Protein AF-A0A924W6Z1-F1 (afdb_monomer_lite)

Structure (mmCIF, N/CA/C/O backbone):
data_AF-A0A924W6Z1-F1
#
_entry.id   AF-A0A924W6Z1-F1
#
loop_
_atom_site.group_PDB
_atom_site.id
_atom_site.type_symbol
_atom_site.label_atom_id
_atom_site.label_alt_id
_atom_site.label_comp_id
_atom_site.label_asym_id
_atom_site.label_entity_id
_atom_site.label_seq_id
_atom_site.pdbx_PDB_ins_code
_atom_site.Cartn_x
_atom_site.Cartn_y
_atom_site.Cartn_z
_atom_site.occupancy
_atom_site.B_iso_or_equiv
_atom_site.auth_seq_id
_atom_site.auth_comp_id
_atom_site.auth_asym_id
_atom_site.auth_atom_id
_atom_site.pdbx_PDB_model_num
ATOM 1 N N . MET A 1 1 ? -12.303 -12.066 12.750 1.00 74.25 1 MET A N 1
ATOM 2 C CA . MET A 1 1 ? -12.647 -10.927 11.873 1.00 74.25 1 MET A CA 1
ATOM 3 C C . MET A 1 1 ? -12.090 -9.677 12.523 1.00 74.25 1 MET A C 1
ATOM 5 O O . MET A 1 1 ? -12.097 -9.653 13.747 1.00 74.25 1 MET A O 1
ATOM 9 N N . PRO A 1 2 ? -11.568 -8.712 11.754 1.00 89.38 2 PRO A N 1
ATOM 10 C CA . PRO A 1 2 ? -11.061 -7.470 12.324 1.00 89.38 2 PRO A CA 1
ATOM 11 C C . PRO A 1 2 ? -12.198 -6.585 12.849 1.00 89.38 2 PRO A C 1
ATOM 13 O O . PRO A 1 2 ? -13.315 -6.634 12.330 1.00 89.38 2 PRO A O 1
ATOM 16 N N . THR A 1 3 ? -11.885 -5.754 13.839 1.00 95.25 3 THR A N 1
ATOM 17 C CA . THR A 1 3 ? -12.769 -4.715 14.376 1.00 95.25 3 THR A CA 1
ATOM 18 C C . THR A 1 3 ? -12.521 -3.406 13.632 1.00 95.25 3 THR A C 1
ATOM 20 O O . THR A 1 3 ? -11.379 -2.953 13.525 1.00 95.25 3 THR A O 1
ATOM 23 N N . TYR A 1 4 ? -13.584 -2.774 13.133 1.00 96.88 4 TYR A N 1
ATOM 24 C CA . TYR A 1 4 ? -13.497 -1.496 12.423 1.00 96.88 4 TYR A CA 1
ATOM 25 C C . TYR A 1 4 ? -13.851 -0.354 13.362 1.00 96.88 4 TYR A C 1
ATOM 27 O O . TYR A 1 4 ? -14.915 -0.374 13.973 1.00 96.88 4 TYR A O 1
ATOM 35 N N . LEU A 1 5 ? -12.986 0.655 13.449 1.00 96.69 5 LEU A N 1
ATOM 36 C CA . LEU A 1 5 ? -13.216 1.829 14.282 1.00 96.69 5 LEU A CA 1
ATOM 37 C C . LEU A 1 5 ? -13.285 3.102 13.439 1.00 96.69 5 LEU A C 1
ATOM 39 O O . LEU A 1 5 ? -12.378 3.403 12.659 1.00 96.69 5 LEU A O 1
ATOM 43 N N . HIS A 1 6 ? -14.319 3.901 13.681 1.00 96.19 6 HIS A N 1
ATOM 44 C CA . HIS A 1 6 ? -14.404 5.286 13.239 1.00 96.19 6 HIS A CA 1
ATOM 45 C C . HIS A 1 6 ? -14.436 6.199 14.465 1.00 96.19 6 HIS A C 1
ATOM 47 O O . HIS A 1 6 ? -15.324 6.089 15.306 1.00 96.19 6 HIS A O 1
ATOM 53 N N . GLN A 1 7 ? -13.431 7.072 14.605 1.00 90.94 7 GLN A N 1
ATOM 54 C CA . GLN A 1 7 ? -13.302 7.990 15.751 1.00 90.94 7 GLN A CA 1
ATOM 55 C C . GLN A 1 7 ? -13.412 7.288 17.124 1.00 90.94 7 GLN A C 1
ATOM 57 O O . GLN A 1 7 ? -13.986 7.818 18.070 1.00 90.94 7 GLN A O 1
ATOM 62 N N . GLY A 1 8 ? -12.871 6.069 17.229 1.00 90.50 8 GLY A N 1
ATOM 63 C CA . GLY A 1 8 ? -12.902 5.263 18.456 1.00 90.50 8 GLY A CA 1
ATOM 64 C C . GLY A 1 8 ? -14.204 4.491 18.699 1.00 90.50 8 GLY A C 1
ATOM 65 O O . GLY A 1 8 ? -14.277 3.753 19.676 1.00 90.50 8 GLY A O 1
ATOM 66 N N . THR A 1 9 ? -15.200 4.614 17.819 1.00 95.31 9 THR A N 1
ATOM 67 C CA . THR A 1 9 ? -16.457 3.854 17.885 1.00 95.31 9 THR A CA 1
ATOM 68 C C . THR A 1 9 ? -16.410 2.677 16.921 1.00 95.31 9 THR A C 1
ATOM 70 O O . THR A 1 9 ? -15.997 2.839 15.772 1.00 95.31 9 THR A O 1
ATOM 73 N N . GLU A 1 10 ? -16.824 1.499 17.384 1.00 97.12 10 GLU A N 1
ATOM 74 C CA . GLU A 1 10 ? -16.946 0.310 16.541 1.00 97.12 10 GLU A CA 1
ATOM 75 C C . GLU A 1 10 ? -18.090 0.461 15.538 1.00 97.12 10 GLU A C 1
ATOM 77 O O . GLU A 1 10 ? -19.174 0.930 15.884 1.00 97.12 10 GLU A O 1
ATOM 82 N N . ILE A 1 11 ? -17.825 0.080 14.292 1.00 96.19 11 ILE A N 1
ATOM 83 C CA . ILE A 1 11 ? -18.789 0.145 13.195 1.00 96.19 11 ILE A CA 1
ATOM 84 C C . ILE A 1 11 ? -18.826 -1.172 12.421 1.00 96.19 11 ILE A C 1
ATOM 86 O O . ILE A 1 11 ? -17.865 -1.944 12.405 1.00 96.19 11 ILE A O 1
ATOM 90 N N . GLU A 1 12 ? -19.928 -1.395 11.712 1.00 94.25 12 GLU A N 1
ATOM 91 C CA . GLU A 1 12 ? -20.108 -2.589 10.891 1.00 94.25 12 GLU A CA 1
ATOM 92 C C . GLU A 1 12 ? -19.143 -2.612 9.690 1.00 94.25 12 GLU A C 1
ATOM 94 O O . GLU A 1 12 ? -18.920 -1.572 9.054 1.00 94.25 12 GLU A O 1
ATOM 99 N N . PRO A 1 13 ? -18.641 -3.790 9.266 1.00 92.19 13 PRO A N 1
ATOM 100 C CA . PRO A 1 13 ? -17.750 -3.902 8.111 1.00 92.19 13 PRO A CA 1
ATOM 101 C C . PRO A 1 13 ? -18.340 -3.277 6.841 1.00 92.19 13 PRO A C 1
ATOM 103 O O . PRO A 1 13 ? -17.644 -2.592 6.095 1.00 92.19 13 PRO A O 1
ATOM 106 N N . THR A 1 14 ? -19.643 -3.451 6.597 1.00 91.62 14 THR A N 1
ATOM 107 C CA . THR A 1 14 ? -20.328 -2.869 5.430 1.00 91.62 14 THR A CA 1
ATOM 108 C C . THR A 1 14 ? -20.373 -1.344 5.460 1.00 91.62 14 THR A C 1
ATOM 110 O O . THR A 1 14 ? -20.396 -0.705 4.407 1.00 91.62 14 THR A O 1
ATOM 113 N N . GLU A 1 15 ? -20.393 -0.745 6.650 1.00 93.44 15 GLU A N 1
ATOM 114 C CA . GLU A 1 15 ? -20.308 0.703 6.819 1.00 93.44 15 GLU A CA 1
ATOM 115 C C . GLU A 1 15 ? -18.871 1.186 6.638 1.00 93.44 15 GLU A C 1
ATOM 117 O O . GLU A 1 15 ? -18.638 2.141 5.892 1.00 93.44 15 GLU A O 1
ATOM 122 N N . ALA A 1 16 ? -17.907 0.455 7.205 1.00 91.44 16 ALA A N 1
ATOM 123 C CA . ALA A 1 16 ? -16.485 0.707 7.027 1.00 91.44 16 ALA A CA 1
ATOM 124 C C . ALA A 1 16 ? -16.095 0.776 5.543 1.00 91.44 16 ALA A C 1
ATOM 126 O O . ALA A 1 16 ? -15.220 1.559 5.183 1.00 91.44 16 ALA A O 1
ATOM 127 N N . MET A 1 17 ? -16.778 0.044 4.649 1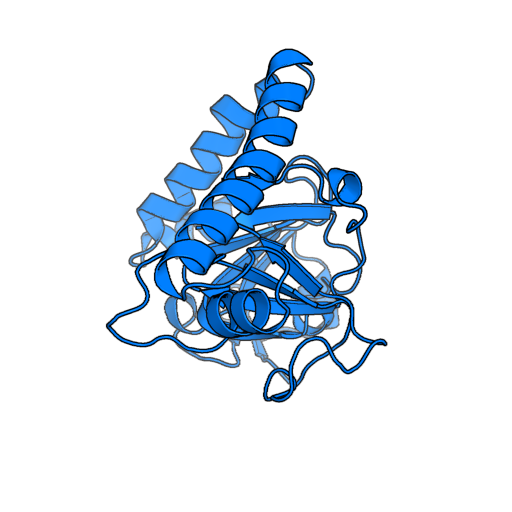.00 88.44 17 MET A N 1
ATOM 128 C CA . MET A 1 17 ? -16.526 0.083 3.200 1.00 88.44 17 MET A CA 1
ATOM 129 C C . MET A 1 17 ? -16.873 1.406 2.496 1.00 88.44 17 MET A C 1
ATOM 131 O O . MET A 1 17 ? -16.438 1.614 1.365 1.00 88.44 17 MET A O 1
ATOM 135 N N . LYS A 1 18 ? -17.598 2.324 3.144 1.00 90.94 18 LYS A N 1
ATOM 136 C CA . LYS A 1 18 ? -17.980 3.627 2.564 1.00 90.94 18 LYS A CA 1
ATOM 137 C C . LYS A 1 18 ? -16.907 4.710 2.725 1.00 90.94 18 LYS A C 1
ATOM 139 O O . LYS A 1 18 ? -16.977 5.748 2.072 1.00 90.94 18 LYS A O 1
ATOM 144 N N . PHE A 1 19 ? -15.928 4.489 3.598 1.00 95.31 19 PHE A N 1
ATOM 145 C CA . PHE A 1 19 ? -14.897 5.470 3.935 1.00 95.31 19 PHE A CA 1
ATOM 146 C C . PHE A 1 19 ? -13.791 5.524 2.883 1.00 95.31 19 PHE A C 1
ATOM 148 O O . PHE A 1 19 ? -13.351 4.484 2.398 1.00 95.31 19 PHE A O 1
ATOM 155 N N . GLN A 1 20 ? -13.289 6.716 2.555 1.00 95.19 20 GLN A N 1
ATOM 156 C CA . GLN A 1 20 ? -12.238 6.870 1.545 1.00 95.19 20 GLN A CA 1
ATOM 157 C C . GLN A 1 20 ? -10.895 6.291 2.000 1.00 95.19 20 GLN A C 1
ATOM 159 O O . GLN A 1 20 ? -10.112 5.834 1.168 1.00 95.19 20 GLN A O 1
ATOM 164 N N . VAL A 1 21 ? -10.613 6.319 3.300 1.00 97.31 21 VAL A N 1
ATOM 165 C CA . VAL A 1 21 ? -9.323 5.911 3.850 1.00 97.31 21 VAL A CA 1
ATOM 166 C C . VAL A 1 21 ? -9.531 4.797 4.856 1.00 97.31 21 VAL A C 1
ATOM 168 O O . VAL A 1 21 ? -10.369 4.900 5.750 1.00 97.31 21 VAL A O 1
ATOM 171 N N . ILE A 1 22 ? -8.745 3.741 4.704 1.00 97.00 22 ILE A N 1
ATOM 172 C CA . ILE A 1 22 ? -8.647 2.639 5.647 1.00 97.00 22 ILE A CA 1
ATOM 173 C C . ILE A 1 22 ? -7.197 2.514 6.083 1.00 97.00 22 ILE A C 1
ATOM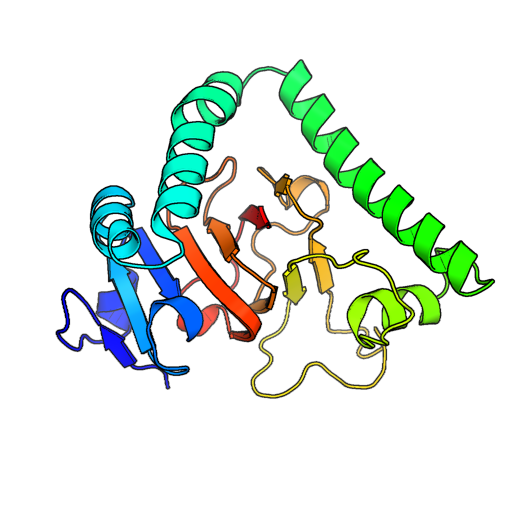 175 O O . ILE A 1 22 ? -6.284 2.676 5.276 1.00 97.00 22 ILE A O 1
ATOM 179 N N . VAL A 1 23 ?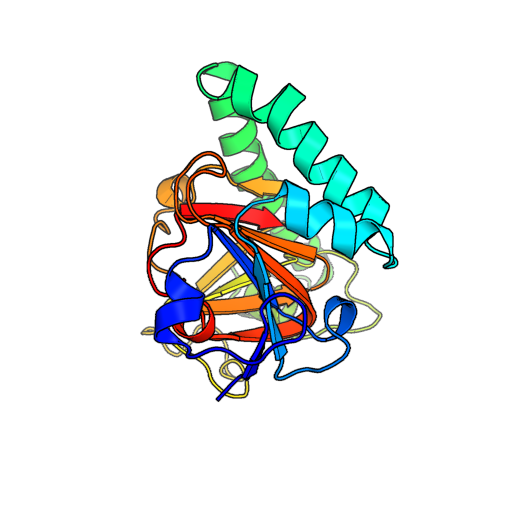 -6.987 2.221 7.356 1.00 96.75 23 VAL A N 1
ATOM 180 C CA . VAL A 1 23 ? -5.670 2.120 7.965 1.00 96.75 23 VAL A CA 1
ATOM 181 C C . VAL A 1 23 ? -5.600 0.826 8.756 1.00 96.75 23 VAL A C 1
ATOM 183 O O . VAL A 1 23 ? -6.443 0.582 9.619 1.00 96.75 23 VAL A O 1
ATOM 186 N N . ALA A 1 24 ? -4.599 0.005 8.465 1.00 95.25 24 ALA A N 1
ATOM 187 C CA . ALA A 1 24 ? -4.386 -1.275 9.121 1.00 95.25 24 ALA A CA 1
ATOM 188 C C . ALA A 1 24 ? -2.933 -1.434 9.569 1.00 95.25 24 ALA A C 1
ATOM 190 O O . ALA A 1 24 ? -2.007 -0.889 8.961 1.00 95.25 24 ALA A O 1
ATOM 191 N N . GLY A 1 25 ? -2.752 -2.239 10.615 1.00 90.81 25 GLY A N 1
ATOM 192 C CA . GLY A 1 25 ? -1.448 -2.636 11.123 1.00 90.81 25 GLY A CA 1
ATOM 193 C C . GLY A 1 25 ? -1.152 -2.098 12.522 1.00 90.81 25 GLY A C 1
ATOM 194 O O . GLY A 1 25 ? -1.486 -0.961 12.874 1.00 90.81 25 GLY A O 1
ATOM 195 N N . SER A 1 26 ? -0.561 -2.956 13.350 1.00 87.56 26 SER A N 1
ATOM 196 C CA . SER A 1 26 ? -0.413 -2.738 14.792 1.00 87.56 26 SER A CA 1
ATOM 197 C C . SER A 1 26 ? 0.477 -1.547 15.138 1.00 87.56 26 SER A C 1
ATOM 199 O O . SER A 1 26 ? 0.283 -0.931 16.182 1.00 87.56 26 SER A O 1
ATOM 201 N N . GLU A 1 27 ? 1.404 -1.162 14.258 1.00 87.38 27 GLU A N 1
ATOM 202 C CA . GLU A 1 27 ? 2.327 -0.057 14.532 1.00 87.38 27 GLU A CA 1
ATOM 203 C C . GLU A 1 27 ? 1.646 1.318 14.589 1.00 87.38 27 GLU A C 1
ATOM 205 O O . GLU A 1 27 ? 2.182 2.226 15.225 1.00 87.38 27 GLU A O 1
ATOM 210 N N . ILE A 1 28 ? 0.482 1.481 13.950 1.00 90.69 28 ILE A N 1
ATOM 211 C CA . ILE A 1 28 ? -0.294 2.730 14.005 1.00 90.69 28 ILE A CA 1
ATOM 212 C C . ILE A 1 28 ? -1.580 2.596 14.824 1.00 90.69 28 ILE A C 1
ATOM 214 O O . ILE A 1 28 ? -2.025 3.559 15.438 1.00 90.69 28 ILE A O 1
ATOM 218 N N . THR A 1 29 ? -2.180 1.408 14.846 1.00 90.62 29 THR A N 1
ATOM 219 C CA . THR A 1 29 ? -3.456 1.161 15.537 1.00 90.62 29 THR A CA 1
ATOM 220 C C . THR A 1 29 ? -3.272 0.690 16.982 1.00 90.62 29 THR A C 1
ATOM 222 O O . THR A 1 29 ? -4.217 0.721 17.766 1.00 90.62 29 THR A O 1
ATOM 225 N N . GLY A 1 30 ? -2.069 0.230 17.343 1.00 87.31 30 GLY A N 1
ATOM 226 C CA . GLY A 1 30 ? -1.757 -0.376 18.637 1.00 87.31 30 GLY A CA 1
ATOM 227 C C . GLY A 1 30 ? -2.278 -1.808 18.820 1.00 87.31 30 GLY A C 1
ATOM 228 O O . GLY A 1 30 ? -2.000 -2.406 19.857 1.00 87.31 30 GLY A O 1
ATOM 229 N N . LYS A 1 31 ? -3.025 -2.369 17.854 1.00 88.19 31 LYS A N 1
ATOM 230 C CA . LYS A 1 31 ? -3.625 -3.715 17.920 1.00 88.19 31 LYS A CA 1
ATOM 231 C C . LYS A 1 31 ? -3.637 -4.383 16.543 1.00 88.19 31 LYS A C 1
ATOM 233 O O . LYS A 1 31 ? -3.921 -3.735 15.547 1.00 88.19 31 LYS A O 1
ATOM 238 N N . GLU A 1 32 ? -3.334 -5.677 16.465 1.00 82.75 32 GLU A N 1
ATOM 239 C CA . GLU A 1 32 ? -3.228 -6.390 15.177 1.00 82.75 32 GLU A CA 1
ATOM 240 C C . GLU A 1 32 ? -4.567 -6.547 14.440 1.00 82.75 32 GLU A C 1
ATOM 242 O O . GLU A 1 32 ? -4.598 -6.576 13.212 1.00 82.75 32 GLU A O 1
ATOM 247 N N . ASP A 1 33 ? -5.671 -6.624 15.177 1.00 89.31 33 ASP A N 1
ATOM 248 C CA . ASP A 1 33 ? -7.017 -6.901 14.678 1.00 89.31 33 ASP A CA 1
ATOM 249 C C . ASP A 1 33 ? -7.877 -5.646 14.474 1.00 89.31 33 ASP A C 1
ATOM 251 O O . ASP A 1 33 ? -9.045 -5.755 14.101 1.00 89.31 33 ASP A O 1
ATOM 255 N N . VAL A 1 34 ? -7.312 -4.452 14.677 1.00 94.44 34 VAL A N 1
ATOM 256 C CA . VAL A 1 34 ? -8.027 -3.182 14.516 1.00 94.44 34 VAL A CA 1
ATOM 257 C C . VAL A 1 34 ? -7.748 -2.559 13.154 1.00 94.44 34 VAL A C 1
ATOM 259 O O . VAL A 1 34 ? -6.605 -2.406 12.723 1.00 94.44 34 VAL A O 1
ATOM 262 N N . ILE A 1 35 ? -8.825 -2.123 12.507 1.00 95.62 35 ILE A N 1
ATOM 263 C CA . ILE A 1 35 ? -8.803 -1.322 11.289 1.00 95.62 35 ILE A CA 1
ATOM 264 C C . ILE A 1 35 ? -9.437 0.033 11.597 1.00 95.62 35 ILE A C 1
ATOM 266 O O . ILE A 1 35 ? -10.583 0.106 12.035 1.00 95.62 35 ILE A O 1
ATOM 270 N N . LEU A 1 36 ? -8.716 1.120 11.335 1.00 97.00 36 LEU A N 1
ATOM 271 C CA . LEU A 1 36 ? -9.256 2.474 11.464 1.00 97.00 36 LEU A CA 1
ATOM 272 C C . LEU A 1 36 ? -9.778 2.957 10.112 1.00 97.00 36 LEU A C 1
ATOM 274 O O . LEU A 1 36 ? -9.162 2.690 9.077 1.00 97.00 36 LEU A O 1
ATOM 278 N N . VAL A 1 37 ? -10.881 3.704 10.110 1.00 97.56 37 VAL A N 1
ATOM 279 C CA . VAL A 1 37 ? -11.443 4.291 8.886 1.00 97.56 37 VAL A CA 1
ATOM 280 C C . VAL A 1 37 ? -11.693 5.794 9.005 1.00 97.56 37 VAL A C 1
ATOM 282 O O . VAL A 1 37 ? -12.107 6.299 10.053 1.00 97.56 37 VAL A O 1
ATOM 285 N N . PHE A 1 38 ? -11.459 6.512 7.904 1.00 97.50 38 PHE A N 1
ATOM 286 C CA . PHE A 1 38 ? -11.561 7.973 7.827 1.00 97.50 38 PHE A CA 1
ATOM 287 C C . PHE A 1 38 ? -12.229 8.413 6.522 1.00 97.50 38 PHE A C 1
ATOM 289 O O . PHE A 1 38 ? -12.069 7.775 5.474 1.00 97.50 38 PHE A O 1
ATOM 296 N N . HIS A 1 39 ? -12.986 9.512 6.562 1.00 96.38 39 HIS A N 1
ATOM 297 C CA . HIS A 1 39 ? -13.668 10.018 5.370 1.00 96.38 39 HIS A CA 1
ATOM 298 C C . HIS A 1 39 ? -12.687 10.614 4.370 1.00 96.38 39 HIS A C 1
ATOM 300 O O . HIS A 1 39 ? -12.959 10.586 3.175 1.00 96.38 39 HIS A O 1
ATOM 306 N N . THR A 1 40 ? -11.559 11.142 4.847 1.00 95.62 40 THR A N 1
ATOM 307 C CA . THR A 1 40 ? -10.561 11.817 4.018 1.00 95.62 40 THR A CA 1
ATOM 308 C C . THR A 1 40 ? -9.141 11.522 4.501 1.00 95.62 40 THR A C 1
ATOM 310 O O . THR A 1 40 ? -8.907 11.172 5.660 1.00 95.62 40 THR A O 1
ATOM 313 N N . ASN A 1 41 ? -8.160 11.724 3.616 1.00 94.25 41 ASN A N 1
ATOM 314 C CA . ASN A 1 41 ? -6.742 11.667 3.991 1.00 94.25 41 ASN A CA 1
ATOM 315 C C . ASN A 1 41 ? -6.351 12.780 4.983 1.00 94.25 41 ASN A C 1
ATOM 317 O O . ASN A 1 41 ? -5.386 12.623 5.722 1.00 94.25 41 ASN A O 1
ATOM 321 N N . GLU A 1 42 ? -7.098 13.885 5.034 1.00 94.62 42 GLU A N 1
ATOM 322 C CA . GLU A 1 42 ? -6.855 14.986 5.973 1.00 94.62 42 GLU A CA 1
ATOM 323 C C . GLU A 1 42 ? -7.220 14.598 7.407 1.00 94.62 42 GLU A C 1
ATOM 325 O O . GLU A 1 42 ? -6.462 14.875 8.336 1.00 94.62 42 GLU A O 1
ATOM 330 N N . GLU A 1 43 ? -8.356 13.920 7.595 1.00 95.94 43 GLU A N 1
ATOM 331 C CA . GLU A 1 43 ? -8.747 13.358 8.892 1.00 95.94 43 GLU A CA 1
ATOM 332 C C . GLU A 1 43 ? -7.714 12.352 9.395 1.00 95.94 43 GLU A C 1
ATOM 334 O O . GLU A 1 43 ? -7.252 12.455 10.533 1.00 95.94 43 GLU A O 1
ATOM 339 N N . PHE A 1 44 ? -7.303 11.426 8.525 1.00 96.69 44 PHE A N 1
ATOM 340 C CA . PHE A 1 44 ? -6.259 10.464 8.855 1.00 96.69 44 PHE A CA 1
ATOM 341 C C . PHE A 1 44 ? -4.940 11.161 9.221 1.00 96.69 44 PHE A C 1
ATOM 343 O O . PHE A 1 44 ? -4.357 10.857 10.259 1.00 96.69 44 PHE A O 1
ATOM 350 N N . SER A 1 45 ? -4.492 12.139 8.426 1.00 96.19 45 SER A N 1
ATOM 351 C CA . SER A 1 45 ? -3.240 12.864 8.678 1.00 96.19 45 SER A CA 1
ATOM 352 C C . SER A 1 45 ? -3.233 13.585 10.029 1.00 96.19 45 SER A C 1
ATOM 354 O O . SER A 1 45 ? -2.188 13.629 10.675 1.00 96.19 45 SER A O 1
ATOM 356 N N . LYS A 1 46 ? -4.373 14.129 10.482 1.00 95.81 46 LYS A N 1
ATOM 357 C CA . LYS A 1 46 ? -4.491 14.760 11.811 1.00 95.81 46 LYS A CA 1
ATOM 358 C C . LYS A 1 46 ? -4.299 13.755 12.946 1.00 95.81 46 LYS A C 1
ATOM 360 O O . LYS A 1 46 ? -3.659 14.086 13.937 1.00 95.81 46 LYS A O 1
ATOM 365 N N . MET A 1 47 ? -4.836 12.544 12.799 1.00 95.00 47 MET A N 1
ATOM 366 C CA . MET A 1 47 ? -4.625 11.460 13.762 1.00 95.00 47 MET A CA 1
ATOM 367 C C . MET A 1 47 ? -3.166 10.988 13.724 1.00 95.00 47 MET A C 1
ATOM 369 O O . MET A 1 47 ? -2.502 10.941 14.758 1.00 95.00 47 MET A O 1
ATOM 373 N N . ALA A 1 48 ? -2.633 10.731 12.526 1.00 94.94 48 ALA A N 1
ATOM 374 C CA . ALA A 1 48 ? -1.268 10.250 12.335 1.00 94.94 48 ALA A CA 1
ATOM 375 C C . ALA A 1 48 ? -0.207 11.208 12.901 1.00 94.94 48 ALA A C 1
ATOM 377 O O . ALA A 1 48 ? 0.835 10.737 13.351 1.00 94.94 48 ALA A O 1
ATOM 378 N N . ALA A 1 49 ? -0.477 12.519 12.947 1.00 94.25 49 ALA A N 1
ATOM 379 C CA . ALA A 1 49 ? 0.395 13.525 13.562 1.00 94.25 49 ALA A CA 1
ATOM 380 C C . ALA A 1 49 ? 0.695 13.269 15.053 1.00 94.25 49 ALA A C 1
ATOM 382 O O . ALA A 1 49 ? 1.685 13.772 15.574 1.00 94.25 49 ALA A O 1
ATOM 383 N N . GLN A 1 50 ? -0.135 12.479 15.740 1.00 92.75 50 GLN A N 1
ATOM 384 C CA . GLN A 1 50 ? 0.074 12.074 17.135 1.00 92.75 50 GLN A CA 1
ATOM 385 C C . GLN A 1 50 ? 0.895 10.779 17.264 1.00 92.75 50 GLN A C 1
ATOM 387 O O . GLN A 1 50 ? 1.103 10.275 18.365 1.00 92.75 50 GLN A O 1
ATOM 392 N N . THR A 1 51 ? 1.352 10.221 16.143 1.00 91.19 51 THR A N 1
ATOM 393 C CA . THR A 1 51 ? 2.108 8.967 16.067 1.00 91.19 51 THR A CA 1
ATOM 394 C C . THR A 1 51 ? 3.505 9.220 15.504 1.00 91.19 51 THR A C 1
ATOM 396 O O . THR A 1 51 ? 3.772 10.263 14.907 1.00 91.19 51 THR A O 1
ATOM 399 N N . ARG A 1 52 ? 4.394 8.224 15.597 1.00 90.75 52 ARG A N 1
ATOM 400 C CA . ARG A 1 52 ? 5.734 8.295 14.984 1.00 90.75 52 ARG A CA 1
ATOM 401 C C . ARG A 1 52 ? 5.727 8.417 13.451 1.00 90.75 52 ARG A C 1
ATOM 403 O O . ARG A 1 52 ? 6.766 8.710 12.875 1.00 90.75 52 ARG A O 1
ATOM 410 N N . TYR A 1 53 ? 4.587 8.180 12.795 1.00 90.62 53 TYR A N 1
ATOM 411 C CA . TYR A 1 53 ? 4.445 8.251 11.336 1.00 90.62 53 TYR A CA 1
ATOM 412 C C . TYR A 1 53 ? 3.937 9.604 10.831 1.00 90.62 53 TYR A C 1
ATOM 414 O O . TYR A 1 53 ? 3.808 9.769 9.620 1.00 90.62 53 TYR A O 1
ATOM 422 N N . GLY A 1 54 ? 3.638 10.560 11.720 1.00 91.81 54 GLY A N 1
ATOM 423 C CA . GLY A 1 54 ? 3.017 11.838 11.360 1.00 91.81 54 GLY A CA 1
ATOM 424 C C . GLY A 1 54 ? 3.721 12.562 10.213 1.00 91.81 54 GLY A C 1
ATOM 425 O O . GLY A 1 54 ? 3.099 12.833 9.183 1.00 91.81 54 GLY A O 1
ATOM 426 N N . ASP A 1 55 ? 5.031 12.777 10.350 1.00 91.50 55 ASP A N 1
ATOM 427 C CA . ASP A 1 55 ? 5.850 13.460 9.341 1.00 91.50 55 ASP A CA 1
ATOM 428 C C . ASP A 1 55 ? 5.882 12.698 8.010 1.00 91.50 55 ASP A C 1
ATOM 430 O O . ASP A 1 55 ? 5.788 13.293 6.934 1.00 91.50 55 ASP A O 1
ATOM 434 N N . GLN A 1 56 ? 5.972 11.365 8.065 1.00 90.00 56 GLN A N 1
ATOM 435 C CA . GLN A 1 56 ? 6.035 10.524 6.871 1.00 90.00 56 GLN A CA 1
ATOM 436 C C . GLN A 1 56 ? 4.698 10.518 6.116 1.00 90.00 56 GLN A C 1
ATOM 438 O O . GLN A 1 56 ? 4.682 10.648 4.888 1.00 90.00 56 GLN A O 1
ATOM 443 N N . VAL A 1 57 ? 3.572 10.420 6.831 1.00 94.06 57 VAL A N 1
ATOM 444 C CA 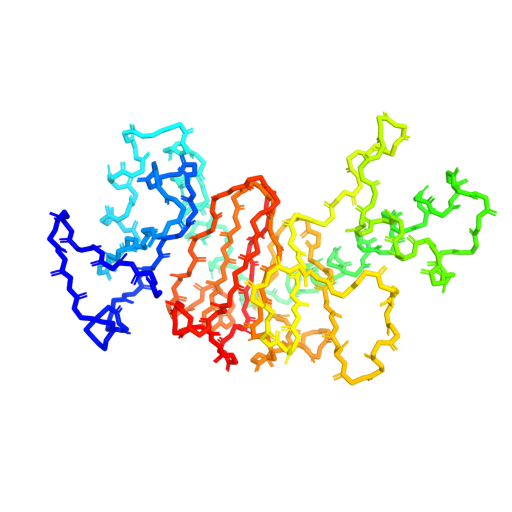. VAL A 1 57 ? 2.220 10.499 6.257 1.00 94.06 57 VAL A CA 1
ATOM 445 C C . VAL A 1 57 ? 2.003 11.864 5.608 1.00 94.06 57 VAL A C 1
ATOM 447 O O . VAL A 1 57 ? 1.625 11.936 4.435 1.00 94.06 57 VAL A O 1
ATOM 450 N N . GLN A 1 58 ? 2.303 12.948 6.330 1.00 94.00 58 GLN A N 1
ATOM 451 C CA . GLN A 1 58 ? 2.152 14.309 5.819 1.00 94.00 58 GLN A CA 1
ATOM 452 C C . GLN A 1 58 ? 3.038 14.552 4.591 1.00 94.00 58 GLN A C 1
ATOM 454 O O . GLN A 1 58 ? 2.551 15.044 3.570 1.00 94.00 58 GLN A O 1
ATOM 459 N N . GLY A 1 59 ? 4.316 14.169 4.658 1.00 91.62 59 GLY A N 1
ATOM 460 C CA . GLY A 1 59 ? 5.262 14.310 3.553 1.00 91.62 59 GLY A CA 1
ATOM 461 C C . GLY A 1 59 ? 4.831 13.529 2.311 1.00 91.62 59 GLY A C 1
ATOM 462 O O . GLY A 1 59 ? 4.914 14.044 1.196 1.00 91.62 59 GLY A O 1
ATOM 463 N N . THR A 1 60 ? 4.286 12.323 2.493 1.00 92.12 60 THR A N 1
ATOM 464 C CA . THR A 1 60 ? 3.757 11.500 1.394 1.00 92.12 60 THR A CA 1
ATOM 465 C C . THR A 1 60 ? 2.560 12.168 0.720 1.00 92.12 60 THR A C 1
ATOM 467 O O . THR A 1 60 ? 2.542 12.326 -0.503 1.00 92.12 60 THR A O 1
ATOM 470 N N . LEU A 1 61 ? 1.581 12.626 1.507 1.00 93.75 61 LEU A N 1
ATOM 471 C CA . LEU A 1 61 ? 0.406 13.335 0.992 1.00 93.75 61 LEU A CA 1
ATOM 472 C C . LEU A 1 61 ? 0.793 14.628 0.262 1.00 93.75 61 LEU A C 1
ATOM 474 O O . LEU A 1 61 ? 0.278 14.906 -0.826 1.00 93.75 61 LEU A O 1
ATOM 478 N N . GLN A 1 62 ? 1.734 15.391 0.822 1.00 91.75 62 GLN A N 1
ATOM 479 C CA . GLN A 1 62 ? 2.250 16.609 0.207 1.00 91.75 62 GLN A CA 1
ATOM 480 C C . GLN A 1 62 ? 2.936 16.312 -1.131 1.00 91.75 62 GLN A C 1
ATOM 482 O O . GLN A 1 62 ? 2.620 16.945 -2.141 1.00 91.75 62 GLN A O 1
ATOM 487 N N . LEU A 1 63 ? 3.826 15.316 -1.166 1.00 88.31 63 LEU A N 1
ATOM 488 C CA . LEU A 1 63 ? 4.557 14.916 -2.366 1.00 88.31 63 LEU A CA 1
ATOM 489 C C . LEU A 1 63 ? 3.607 14.501 -3.497 1.00 88.31 63 LEU A C 1
ATOM 491 O O . LEU A 1 63 ? 3.775 14.925 -4.644 1.00 88.31 63 LEU A O 1
ATOM 495 N N . ILE A 1 64 ? 2.572 13.721 -3.179 1.00 88.69 64 ILE A N 1
ATOM 496 C CA . ILE A 1 64 ? 1.564 13.296 -4.157 1.00 88.69 64 ILE A CA 1
ATOM 497 C C . ILE A 1 64 ? 0.826 14.505 -4.722 1.00 88.69 64 ILE A C 1
ATOM 499 O O . ILE A 1 64 ? 0.725 14.649 -5.943 1.00 88.69 64 ILE A O 1
ATOM 503 N N . ARG A 1 65 ? 0.346 15.394 -3.848 1.00 89.88 65 ARG A N 1
ATOM 504 C CA . ARG A 1 65 ? -0.419 16.583 -4.236 1.00 89.88 65 ARG A CA 1
ATOM 505 C C . ARG A 1 65 ? 0.399 17.560 -5.078 1.00 89.88 65 ARG A C 1
ATOM 507 O O . ARG A 1 65 ? -0.123 18.107 -6.044 1.00 89.88 65 ARG A O 1
ATOM 514 N N . GLU A 1 66 ? 1.656 17.789 -4.714 1.00 88.81 66 GLU A N 1
ATOM 515 C CA . GLU A 1 66 ? 2.459 18.892 -5.254 1.00 88.81 66 GLU A CA 1
ATOM 516 C C . GLU A 1 66 ? 3.393 18.478 -6.390 1.00 88.81 66 GLU A C 1
ATOM 518 O O . GLU A 1 66 ? 3.743 19.314 -7.223 1.00 88.81 66 GLU A O 1
ATOM 523 N N . LYS A 1 67 ? 3.806 17.207 -6.447 1.00 82.31 67 LYS A N 1
ATOM 524 C CA . LYS A 1 67 ? 4.766 16.722 -7.450 1.00 82.31 67 LYS A CA 1
ATOM 525 C C . LYS A 1 67 ? 4.180 15.655 -8.356 1.00 82.31 67 LYS A C 1
ATOM 527 O O . LYS A 1 67 ? 4.363 15.729 -9.566 1.00 82.31 67 LYS A O 1
ATOM 532 N N . VAL A 1 68 ? 3.462 14.677 -7.805 1.00 82.44 68 VAL A N 1
ATOM 533 C CA . VAL A 1 68 ? 3.044 13.516 -8.604 1.00 82.44 68 VAL A CA 1
ATOM 534 C C . VAL A 1 68 ? 1.780 13.797 -9.416 1.00 82.44 68 VAL A C 1
ATOM 536 O O . VAL A 1 68 ? 1.779 13.658 -10.640 1.00 82.44 68 VAL A O 1
ATOM 539 N N . LEU A 1 69 ? 0.699 14.234 -8.766 1.00 85.12 69 LEU A N 1
ATOM 540 C CA . LEU A 1 69 ? -0.581 14.486 -9.433 1.00 85.12 69 LEU A CA 1
ATOM 541 C C . LEU A 1 69 ? -0.526 15.596 -10.495 1.00 85.12 69 LEU A C 1
ATOM 543 O O . LEU A 1 69 ? -1.131 15.397 -11.553 1.00 85.12 69 LEU A O 1
ATOM 547 N N . PRO A 1 70 ? 0.186 16.725 -10.298 1.00 84.25 70 PRO A N 1
ATOM 548 C CA . PRO A 1 70 ? 0.290 17.764 -11.325 1.00 84.25 70 PRO A CA 1
ATOM 549 C C . PRO A 1 70 ? 0.987 17.272 -12.597 1.00 84.25 70 PRO A C 1
ATOM 551 O O . PRO A 1 70 ? 0.686 17.725 -13.701 1.00 84.25 70 PRO A O 1
ATOM 554 N N . GLU A 1 71 ? 1.894 16.307 -12.459 1.00 78.31 71 GLU A N 1
ATOM 555 C CA . GLU A 1 71 ? 2.708 15.799 -13.556 1.00 78.31 71 GLU A CA 1
ATOM 556 C C . GLU A 1 71 ? 2.168 14.505 -14.182 1.00 78.31 71 GLU A C 1
ATOM 558 O O . GLU A 1 71 ? 2.722 14.028 -15.171 1.00 78.31 71 GLU A O 1
ATOM 563 N N . ARG A 1 72 ? 1.037 13.973 -13.699 1.00 77.94 72 ARG A N 1
ATOM 564 C CA . ARG A 1 72 ? 0.461 12.679 -14.124 1.00 77.94 72 ARG A CA 1
ATOM 565 C C . ARG A 1 72 ? 0.154 12.531 -15.619 1.00 77.94 72 ARG A C 1
ATOM 567 O O . ARG A 1 72 ? -0.066 11.427 -16.098 1.00 77.94 72 ARG A O 1
ATOM 574 N N . LYS A 1 73 ? 0.085 13.642 -16.361 1.00 78.88 73 LYS A N 1
ATOM 575 C CA . LYS A 1 73 ? -0.144 13.663 -17.820 1.00 78.88 73 LYS A CA 1
ATOM 576 C C . LYS A 1 73 ? 1.137 13.892 -18.631 1.00 78.88 73 LYS A C 1
ATOM 578 O O . LYS A 1 73 ? 1.089 13.886 -19.858 1.00 78.88 73 LYS A O 1
ATOM 583 N N . ARG A 1 74 ? 2.282 14.124 -17.980 1.00 78.12 74 ARG A N 1
ATOM 584 C CA . ARG A 1 74 ? 3.559 14.385 -18.655 1.00 78.12 74 ARG A CA 1
ATOM 585 C C . ARG A 1 74 ? 4.183 13.069 -19.104 1.00 78.12 74 ARG A C 1
ATOM 587 O O . ARG A 1 74 ? 4.674 12.302 -18.280 1.00 78.12 74 ARG A O 1
ATOM 594 N N . ALA A 1 75 ? 4.238 12.843 -20.416 1.00 73.38 75 ALA A N 1
ATOM 595 C CA . ALA A 1 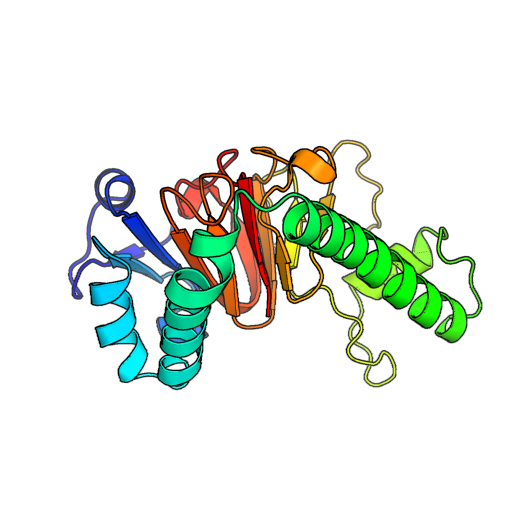75 ? 4.800 11.625 -21.007 1.00 73.38 75 ALA A CA 1
ATOM 596 C C . ALA A 1 75 ? 6.215 11.289 -20.493 1.00 73.38 75 ALA A C 1
ATOM 598 O O . ALA A 1 75 ? 6.507 10.129 -20.217 1.00 73.38 75 ALA A O 1
ATOM 599 N N . ALA A 1 76 ? 7.067 12.300 -20.286 1.00 70.06 76 ALA A N 1
ATOM 600 C CA . ALA A 1 76 ? 8.419 12.115 -19.759 1.00 70.06 76 ALA A CA 1
ATOM 601 C C . ALA A 1 76 ? 8.439 11.544 -18.328 1.00 70.06 76 ALA A C 1
ATOM 603 O O . ALA A 1 76 ? 9.255 10.671 -18.034 1.00 70.06 76 ALA A O 1
ATOM 604 N N . LEU A 1 77 ? 7.531 11.986 -17.447 1.00 67.00 77 LEU A N 1
ATOM 605 C CA . LEU A 1 77 ? 7.421 11.440 -16.092 1.00 67.00 77 LEU A CA 1
ATOM 606 C C . LEU A 1 77 ? 6.869 10.014 -16.129 1.00 67.00 77 LEU A C 1
ATOM 608 O O . LEU A 1 77 ? 7.419 9.141 -15.470 1.00 67.00 77 LEU A O 1
ATOM 612 N N . ILE A 1 78 ? 5.840 9.766 -16.943 1.00 69.69 78 ILE A N 1
ATOM 613 C CA . ILE A 1 78 ? 5.248 8.432 -17.131 1.00 69.69 78 ILE A CA 1
ATOM 614 C C . ILE A 1 78 ? 6.321 7.433 -17.573 1.00 69.69 78 ILE A C 1
ATOM 616 O O . ILE A 1 78 ? 6.505 6.397 -16.941 1.00 69.69 78 ILE A O 1
ATOM 620 N N . GLN A 1 79 ? 7.084 7.771 -18.617 1.00 69.56 79 GLN A N 1
ATOM 621 C CA . GLN A 1 79 ? 8.168 6.924 -19.114 1.00 69.56 79 GLN A CA 1
ATOM 622 C C . GLN A 1 79 ? 9.289 6.751 -18.089 1.00 69.56 79 GLN A C 1
ATOM 624 O O . GLN A 1 79 ? 9.841 5.658 -17.977 1.00 69.56 79 GLN A O 1
ATOM 629 N N . ARG A 1 80 ? 9.633 7.802 -17.335 1.00 67.75 80 ARG A N 1
ATOM 630 C CA . ARG A 1 80 ? 10.644 7.724 -16.275 1.00 67.75 80 ARG A CA 1
ATOM 631 C C . ARG A 1 80 ? 10.193 6.807 -15.140 1.00 67.75 80 ARG A C 1
ATOM 633 O O . ARG A 1 80 ? 10.974 5.961 -14.733 1.00 67.75 80 ARG A O 1
ATOM 640 N N . MET A 1 81 ? 8.961 6.942 -14.657 1.00 66.56 81 MET A N 1
ATOM 641 C CA . MET A 1 81 ? 8.417 6.105 -13.584 1.00 66.56 81 MET A CA 1
ATOM 642 C C . MET A 1 81 ? 8.269 4.651 -14.026 1.00 66.56 81 MET A C 1
ATOM 644 O O . MET A 1 81 ? 8.666 3.758 -13.289 1.00 66.56 81 MET A O 1
ATOM 648 N N . HIS A 1 82 ? 7.792 4.414 -15.249 1.00 68.56 82 HIS A N 1
ATOM 649 C CA . HIS A 1 82 ? 7.724 3.073 -15.827 1.00 68.56 82 HIS A CA 1
ATOM 650 C C . HIS A 1 82 ? 9.112 2.428 -15.936 1.00 68.56 82 HIS A C 1
ATOM 652 O O . HIS A 1 82 ? 9.310 1.281 -15.545 1.00 68.56 82 HIS A O 1
ATOM 658 N N . ARG A 1 83 ? 10.104 3.185 -16.416 1.00 69.62 83 ARG A N 1
ATOM 659 C CA . ARG A 1 83 ? 11.484 2.707 -16.521 1.00 69.62 83 ARG A CA 1
ATOM 660 C C . ARG A 1 83 ? 12.095 2.429 -15.150 1.00 69.62 83 ARG A C 1
ATOM 662 O O . ARG A 1 83 ? 12.684 1.373 -14.984 1.00 69.62 83 ARG A O 1
ATOM 669 N N . LEU A 1 84 ? 11.944 3.341 -14.188 1.00 63.00 84 LEU A N 1
ATOM 670 C CA . LEU A 1 84 ? 12.469 3.171 -12.830 1.00 63.00 84 LEU A CA 1
ATOM 671 C C . LEU A 1 84 ? 11.840 1.963 -12.132 1.00 63.00 84 LEU A C 1
ATOM 673 O O . LEU A 1 84 ? 12.566 1.196 -11.515 1.00 63.00 84 LEU A O 1
ATOM 677 N N . ALA A 1 85 ? 10.531 1.753 -12.295 1.00 62.50 85 ALA A N 1
ATOM 678 C CA . ALA A 1 85 ? 9.822 0.588 -11.772 1.00 62.50 85 ALA A CA 1
ATOM 679 C C . ALA A 1 85 ? 10.415 -0.738 -12.285 1.00 62.50 85 ALA A C 1
ATOM 681 O O . ALA A 1 85 ? 10.630 -1.669 -11.512 1.00 62.50 85 ALA A O 1
ATOM 682 N N . LEU A 1 86 ? 10.737 -0.816 -13.579 1.00 65.06 86 LEU A N 1
ATOM 683 C CA . LEU A 1 86 ? 11.346 -2.009 -14.174 1.00 65.06 86 LEU A CA 1
ATOM 684 C C . LEU A 1 86 ? 12.841 -2.142 -13.829 1.00 65.06 86 LEU A C 1
ATOM 686 O O . LEU A 1 86 ? 13.298 -3.236 -13.509 1.00 65.06 86 LEU A O 1
ATOM 690 N N . GLN A 1 87 ? 13.591 -1.036 -13.849 1.00 64.00 87 GLN A N 1
ATOM 691 C CA . GLN A 1 87 ? 15.037 -1.019 -13.603 1.00 64.00 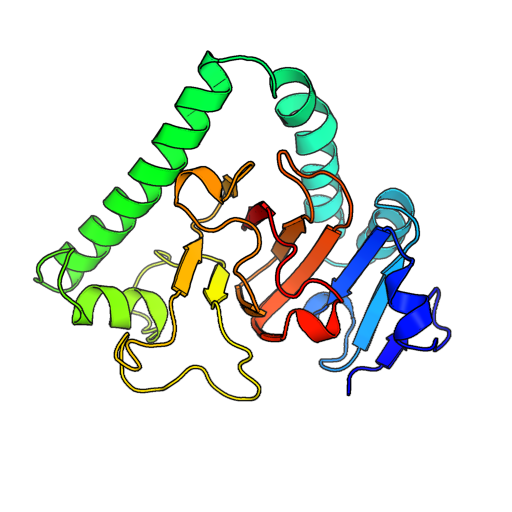87 GLN A CA 1
ATOM 692 C C . GLN A 1 87 ? 15.401 -1.285 -12.143 1.00 64.00 87 GLN A C 1
ATOM 694 O O . GLN A 1 87 ? 16.350 -2.020 -11.905 1.00 64.00 87 GLN A O 1
ATOM 699 N N . HIS A 1 88 ? 14.669 -0.725 -11.172 1.00 60.16 88 HIS A N 1
ATOM 700 C CA . HIS A 1 88 ? 14.916 -1.007 -9.753 1.00 60.16 88 HIS A CA 1
ATOM 701 C C . HIS A 1 88 ? 14.670 -2.480 -9.442 1.00 60.16 88 HIS A C 1
ATOM 703 O O . HIS A 1 88 ? 15.497 -3.109 -8.794 1.00 60.16 88 HIS A O 1
ATOM 709 N N . LYS A 1 89 ? 13.584 -3.050 -9.979 1.00 59.28 89 LYS A N 1
ATOM 710 C CA . LYS A 1 89 ? 13.304 -4.478 -9.842 1.00 59.28 89 LYS A CA 1
ATOM 711 C C . LYS A 1 89 ? 14.442 -5.320 -10.418 1.00 59.28 89 LYS A C 1
ATOM 713 O O . LYS A 1 89 ? 14.940 -6.214 -9.754 1.00 59.28 89 LYS A O 1
ATOM 718 N N . GLU A 1 90 ? 14.891 -5.033 -11.635 1.00 65.06 90 GLU A N 1
ATOM 719 C CA . GLU A 1 90 ? 15.952 -5.828 -12.259 1.00 65.06 90 GLU A CA 1
ATOM 720 C C . GLU A 1 90 ? 17.316 -5.662 -11.564 1.00 65.06 90 GLU A C 1
ATOM 722 O O . GLU A 1 90 ? 18.036 -6.643 -11.396 1.00 65.06 90 GLU A O 1
ATOM 727 N N . ALA A 1 91 ? 17.661 -4.446 -11.129 1.00 63.81 91 ALA A N 1
ATOM 728 C CA . ALA A 1 91 ? 18.924 -4.156 -10.454 1.00 63.81 91 ALA A CA 1
ATOM 729 C C . ALA A 1 91 ? 19.003 -4.805 -9.065 1.00 63.81 91 ALA A C 1
ATOM 731 O O . ALA A 1 91 ? 19.990 -5.474 -8.775 1.00 63.81 91 ALA A O 1
ATOM 732 N N . SER A 1 92 ? 17.952 -4.680 -8.247 1.00 58.34 92 SER A N 1
ATOM 733 C CA . SER A 1 92 ? 17.909 -5.293 -6.914 1.00 58.34 92 SER A CA 1
ATOM 734 C C . SER A 1 92 ? 17.923 -6.823 -6.986 1.00 58.34 92 SER A C 1
ATOM 736 O O . SER A 1 92 ? 18.627 -7.467 -6.214 1.00 58.34 92 SER A O 1
ATOM 738 N N . PHE A 1 93 ? 17.228 -7.425 -7.958 1.00 61.53 93 PHE A N 1
ATOM 739 C CA . PHE A 1 93 ? 17.297 -8.876 -8.163 1.00 61.53 93 PHE A CA 1
ATOM 740 C C . PHE A 1 93 ? 18.685 -9.336 -8.619 1.00 61.53 93 PHE A C 1
ATOM 742 O O . PHE A 1 93 ? 19.148 -10.387 -8.188 1.00 61.53 93 PHE A O 1
ATOM 749 N N . ARG A 1 94 ? 19.364 -8.559 -9.470 1.00 66.75 94 ARG A N 1
ATOM 750 C CA . ARG A 1 94 ? 20.705 -8.900 -9.959 1.00 66.75 94 ARG A CA 1
ATOM 751 C C . ARG A 1 94 ? 21.761 -8.815 -8.857 1.00 66.75 94 ARG A C 1
ATOM 753 O O . ARG A 1 94 ? 22.525 -9.757 -8.705 1.00 66.75 94 ARG A O 1
ATOM 760 N N . GLU A 1 95 ? 21.750 -7.749 -8.061 1.00 63.62 95 GLU A N 1
ATOM 761 C CA . GLU A 1 95 ? 22.654 -7.582 -6.911 1.00 63.62 95 GLU A CA 1
ATOM 762 C C . GLU A 1 95 ? 22.465 -8.708 -5.878 1.00 63.62 95 GLU A C 1
ATOM 764 O O . GLU A 1 95 ? 23.431 -9.248 -5.342 1.00 63.62 95 GLU A O 1
ATOM 769 N N . PHE A 1 96 ? 21.219 -9.132 -5.649 1.00 62.34 96 PHE A N 1
ATOM 770 C CA . PHE A 1 96 ? 20.928 -10.269 -4.779 1.00 62.34 96 PHE A CA 1
ATOM 771 C C . PHE A 1 96 ? 21.436 -11.602 -5.341 1.00 62.34 96 PHE A C 1
ATOM 773 O O . PHE A 1 96 ? 21.994 -12.420 -4.614 1.00 62.34 96 PHE A O 1
ATOM 780 N N . ALA A 1 97 ? 21.249 -11.822 -6.640 1.00 64.50 97 ALA A N 1
ATOM 781 C CA . ALA A 1 97 ? 21.710 -13.026 -7.317 1.00 64.50 97 ALA A CA 1
ATOM 782 C C . ALA A 1 97 ? 23.237 -13.153 -7.288 1.00 64.50 97 ALA A C 1
ATOM 784 O O . ALA A 1 97 ? 23.758 -14.240 -7.053 1.00 64.50 97 ALA A O 1
ATOM 785 N N . GLU A 1 98 ? 23.943 -12.031 -7.455 1.00 71.88 98 GLU A N 1
ATOM 786 C CA . GLU A 1 98 ? 25.401 -11.948 -7.334 1.00 71.88 98 GLU A CA 1
ATOM 787 C C . GLU A 1 98 ? 25.875 -12.323 -5.922 1.00 71.88 98 GLU A C 1
ATOM 789 O O . GLU A 1 98 ? 26.836 -13.076 -5.780 1.00 71.88 98 GLU A O 1
ATOM 794 N N . LEU A 1 99 ? 25.173 -11.876 -4.873 1.00 67.12 99 LEU A N 1
ATOM 795 C CA . LEU A 1 99 ? 25.469 -12.269 -3.487 1.00 67.12 99 LEU A CA 1
ATOM 796 C C . LEU A 1 99 ? 25.250 -13.765 -3.222 1.00 67.12 99 LEU A C 1
ATOM 798 O O . LEU A 1 99 ? 25.909 -14.335 -2.353 1.00 67.12 99 LEU A O 1
ATOM 802 N N . LEU A 1 100 ? 24.320 -14.391 -3.944 1.00 66.75 100 LEU A N 1
ATOM 803 C CA . LEU A 1 100 ? 23.994 -15.812 -3.818 1.00 66.75 100 LEU A CA 1
ATOM 804 C C . LEU A 1 100 ? 24.770 -16.718 -4.785 1.00 66.75 100 LEU A C 1
ATOM 806 O O . LEU A 1 100 ? 24.585 -17.933 -4.714 1.00 66.75 100 LEU A O 1
ATOM 810 N N . ASP A 1 101 ? 25.609 -16.148 -5.658 1.00 74.00 101 ASP A N 1
ATOM 811 C CA . ASP A 1 101 ? 26.291 -16.837 -6.765 1.00 74.00 101 ASP A CA 1
ATOM 812 C C . ASP A 1 101 ? 25.323 -17.652 -7.645 1.00 74.00 101 ASP A C 1
ATOM 814 O O . ASP A 1 101 ? 25.519 -18.835 -7.932 1.00 74.00 101 ASP A O 1
ATOM 818 N N . LYS A 1 102 ? 24.202 -17.025 -8.022 1.00 70.38 102 LYS A N 1
ATOM 819 C CA . LYS A 1 102 ? 23.117 -17.652 -8.792 1.00 70.38 102 LYS A CA 1
ATOM 820 C C . LYS A 1 102 ? 22.656 -16.773 -9.945 1.00 70.38 102 LYS A C 1
ATOM 822 O O . LYS A 1 102 ? 22.918 -15.574 -9.988 1.00 70.38 102 LYS A O 1
ATOM 827 N N . ASP A 1 103 ? 21.943 -17.375 -10.896 1.00 69.19 103 ASP A N 1
ATOM 828 C CA . ASP A 1 103 ? 21.288 -16.615 -11.963 1.00 69.19 103 ASP A CA 1
ATOM 829 C C . ASP A 1 103 ? 20.180 -15.726 -11.352 1.00 69.19 103 ASP A C 1
ATOM 831 O O . ASP A 1 103 ? 19.386 -16.215 -10.548 1.00 69.19 103 ASP A O 1
ATOM 835 N N . PRO A 1 104 ? 20.055 -14.438 -11.726 1.00 59.53 104 PRO A N 1
ATOM 836 C CA . PRO A 1 104 ? 18.960 -13.575 -11.269 1.00 59.53 104 PRO A CA 1
ATOM 837 C C . PRO A 1 104 ? 17.550 -14.099 -11.567 1.00 59.53 104 PRO A C 1
ATOM 839 O O . PRO A 1 104 ? 16.579 -13.637 -10.967 1.00 59.53 104 PRO A O 1
ATOM 842 N N . LYS A 1 105 ? 17.422 -15.028 -12.517 1.00 57.88 105 LYS A N 1
ATOM 843 C CA . LYS A 1 105 ? 16.174 -15.702 -12.891 1.00 57.88 105 LYS A CA 1
ATOM 844 C C . LYS A 1 105 ? 15.965 -17.029 -12.161 1.00 57.88 105 LYS A C 1
ATOM 846 O O . LYS A 1 105 ? 14.948 -17.676 -12.404 1.00 57.88 105 LYS A O 1
ATOM 851 N N . ASP A 1 106 ? 16.904 -17.446 -11.316 1.00 59.03 106 ASP A N 1
ATOM 852 C CA . ASP A 1 106 ? 16.805 -18.668 -10.526 1.00 59.03 106 ASP A CA 1
ATOM 853 C C . ASP A 1 106 ? 15.656 -18.548 -9.508 1.00 59.03 106 ASP A C 1
ATOM 855 O O . ASP A 1 106 ? 15.520 -17.542 -8.800 1.00 59.03 106 ASP A O 1
ATOM 859 N N . GLU A 1 107 ? 14.810 -19.579 -9.433 1.00 53.00 107 GLU A N 1
ATOM 860 C CA . GLU A 1 107 ? 13.697 -19.635 -8.480 1.00 53.00 107 GLU A CA 1
ATOM 861 C C . GLU A 1 107 ? 14.170 -19.469 -7.033 1.00 53.00 107 GLU A C 1
ATOM 863 O O . GLU A 1 107 ? 13.436 -18.931 -6.204 1.00 53.00 107 GLU A O 1
ATOM 868 N N . GLU A 1 108 ? 15.390 -19.897 -6.712 1.00 54.81 108 GLU A N 1
ATOM 869 C CA . GLU A 1 108 ? 15.923 -19.811 -5.360 1.00 54.81 108 GLU A CA 1
ATOM 870 C C . GLU A 1 108 ? 16.352 -18.390 -4.978 1.00 54.81 108 GLU A C 1
ATOM 872 O O . GLU A 1 108 ? 16.132 -17.979 -3.838 1.00 54.81 108 GLU A O 1
ATOM 877 N N . VAL A 1 109 ? 16.882 -17.615 -5.930 1.00 56.56 109 VAL A N 1
ATOM 878 C CA . VAL A 1 109 ? 17.186 -16.182 -5.756 1.00 56.56 109 VAL A CA 1
ATOM 879 C C . VAL A 1 109 ? 15.896 -15.415 -5.517 1.00 56.56 109 VAL A C 1
ATOM 881 O O . VAL A 1 109 ? 15.794 -14.633 -4.575 1.00 56.56 109 VAL A O 1
ATOM 884 N N . ILE A 1 110 ? 14.870 -15.711 -6.312 1.00 53.84 110 ILE A N 1
ATOM 885 C CA . ILE A 1 110 ? 13.540 -15.142 -6.135 1.00 53.84 110 ILE A CA 1
ATOM 886 C C . ILE A 1 110 ? 12.987 -15.499 -4.745 1.00 53.84 110 ILE A C 1
ATOM 888 O O . ILE A 1 110 ? 12.568 -14.621 -3.997 1.00 53.84 110 ILE A O 1
ATOM 892 N N . ARG A 1 111 ? 13.059 -16.772 -4.345 1.00 56.19 111 ARG A N 1
ATOM 893 C CA . ARG A 1 111 ? 12.576 -17.254 -3.042 1.00 56.19 111 ARG A CA 1
ATOM 894 C C . ARG A 1 111 ? 13.303 -16.599 -1.862 1.00 56.19 111 ARG A C 1
ATOM 896 O O . ARG A 1 111 ? 12.649 -16.182 -0.908 1.00 56.19 111 ARG A O 1
ATOM 903 N N . MET A 1 112 ? 14.633 -16.516 -1.903 1.00 52.12 112 MET A N 1
ATOM 904 C CA . MET A 1 112 ? 15.437 -15.971 -0.804 1.00 52.12 112 MET A CA 1
ATOM 905 C C . MET A 1 112 ? 15.332 -14.448 -0.695 1.00 52.12 112 MET A C 1
ATOM 907 O O . MET A 1 112 ? 15.292 -13.946 0.425 1.00 52.12 112 MET A O 1
ATOM 911 N N . ALA A 1 113 ? 15.176 -13.730 -1.814 1.00 52.09 113 ALA A N 1
ATOM 912 C CA . ALA A 1 113 ? 14.898 -12.291 -1.805 1.00 52.09 113 ALA A CA 1
ATOM 913 C C . ALA A 1 113 ? 13.572 -11.978 -1.087 1.00 52.09 113 ALA A C 1
ATOM 915 O O . ALA A 1 113 ? 13.379 -10.887 -0.556 1.00 52.09 113 ALA A O 1
ATOM 916 N N . MET A 1 114 ? 12.655 -12.952 -1.065 1.00 49.06 114 MET A N 1
ATOM 917 C CA . MET A 1 114 ? 11.282 -12.792 -0.595 1.00 49.06 114 MET A CA 1
ATOM 918 C C . MET A 1 114 ? 11.006 -13.342 0.815 1.00 49.06 114 MET A C 1
ATOM 920 O O . MET A 1 114 ? 10.023 -12.918 1.431 1.00 49.06 114 MET A O 1
ATOM 924 N N . LEU A 1 115 ? 11.784 -14.311 1.322 1.00 42.78 115 LEU A N 1
ATOM 925 C CA . LEU A 1 115 ? 11.389 -15.113 2.497 1.00 42.78 115 LEU A CA 1
ATOM 926 C C . LEU A 1 115 ? 12.402 -15.166 3.651 1.00 42.78 115 LEU A C 1
ATOM 928 O O . LEU A 1 115 ? 11.956 -15.207 4.797 1.00 42.78 115 LEU A O 1
ATOM 932 N N . ASP A 1 116 ? 13.713 -15.118 3.399 1.00 43.09 116 ASP A N 1
ATOM 933 C CA . ASP A 1 116 ? 14.725 -15.295 4.451 1.00 43.09 116 ASP A CA 1
ATOM 934 C C . ASP A 1 116 ? 15.457 -13.983 4.746 1.00 43.09 116 ASP A C 1
ATOM 936 O O . ASP A 1 116 ? 16.444 -13.628 4.106 1.00 43.09 116 ASP A O 1
ATOM 940 N N . ARG A 1 117 ? 15.001 -13.269 5.785 1.00 42.06 117 ARG A N 1
ATOM 941 C CA . ARG A 1 117 ? 15.838 -12.260 6.446 1.00 42.06 117 ARG A CA 1
ATOM 942 C C . ARG A 1 117 ? 16.940 -12.988 7.201 1.00 42.06 117 ARG A C 1
ATOM 944 O O . ARG A 1 117 ? 16.745 -13.385 8.348 1.00 42.06 117 ARG A O 1
ATOM 951 N N . THR A 1 118 ? 18.105 -13.128 6.585 1.00 42.00 118 THR A N 1
ATOM 952 C CA . THR A 1 118 ? 19.326 -13.392 7.350 1.00 42.00 118 THR A CA 1
ATOM 953 C C . THR A 1 118 ? 20.048 -12.066 7.609 1.00 42.00 118 THR A C 1
ATOM 955 O O . THR A 1 118 ? 19.913 -11.128 6.825 1.00 42.00 118 THR A O 1
ATOM 958 N N . PRO A 1 119 ? 20.844 -11.944 8.684 1.00 42.75 119 PRO A N 1
ATOM 959 C CA . PRO A 1 119 ? 21.671 -10.754 8.927 1.00 42.75 119 PRO A CA 1
ATOM 960 C C . PRO A 1 119 ? 22.649 -10.422 7.784 1.00 42.75 119 PRO A C 1
ATOM 962 O O . PRO A 1 119 ? 23.237 -9.345 7.778 1.00 42.75 119 PRO A O 1
ATOM 965 N N . LEU A 1 120 ? 22.841 -11.358 6.847 1.00 38.91 120 LEU A N 1
ATOM 966 C CA . LEU A 1 120 ? 23.765 -11.282 5.718 1.00 38.91 120 LEU A CA 1
ATOM 967 C C . LEU A 1 120 ? 23.092 -10.871 4.402 1.00 38.91 120 LEU A C 1
ATOM 969 O O . LEU A 1 120 ? 23.792 -10.560 3.445 1.00 38.91 120 LEU A O 1
ATOM 973 N N . THR A 1 121 ? 21.759 -10.848 4.338 1.00 44.97 121 THR A N 1
ATOM 974 C CA . THR A 1 121 ? 21.020 -10.334 3.180 1.00 44.97 121 THR A CA 1
ATOM 975 C C . THR A 1 121 ? 20.738 -8.843 3.405 1.00 44.97 121 THR A C 1
ATOM 977 O O . THR A 1 121 ? 19.935 -8.528 4.290 1.00 44.97 121 THR A O 1
ATOM 980 N N . PRO A 1 122 ? 21.409 -7.916 2.685 1.00 37.47 122 PRO A N 1
ATOM 981 C CA . PRO A 1 122 ? 21.204 -6.476 2.856 1.00 37.47 122 PRO A CA 1
ATOM 982 C C . PRO A 1 122 ? 19.767 -6.068 2.489 1.00 37.47 122 PRO A C 1
ATOM 984 O O . PRO A 1 122 ? 18.999 -6.882 1.981 1.00 37.47 122 PRO A O 1
ATOM 987 N N . ASN A 1 123 ? 19.398 -4.810 2.767 1.00 43.75 123 ASN A N 1
ATOM 988 C CA . ASN A 1 123 ? 18.080 -4.194 2.521 1.00 43.75 123 ASN A CA 1
ATOM 989 C C . ASN A 1 123 ? 17.688 -4.152 1.022 1.00 43.75 123 ASN A C 1
ATOM 991 O O . ASN A 1 123 ? 17.496 -3.086 0.448 1.00 43.75 123 ASN A O 1
ATOM 995 N N . LEU A 1 124 ? 17.554 -5.312 0.388 1.00 46.91 124 LEU A N 1
ATOM 996 C CA . LEU A 1 124 ? 17.083 -5.511 -0.983 1.00 46.91 124 LEU A CA 1
ATOM 997 C C . LEU A 1 124 ? 15.558 -5.698 -1.040 1.00 46.91 124 LEU A C 1
ATOM 999 O O . LEU A 1 124 ? 15.004 -5.969 -2.098 1.00 46.91 124 LEU A O 1
ATOM 1003 N N . PHE A 1 125 ? 14.884 -5.568 0.106 1.00 57.94 125 PHE A N 1
ATOM 1004 C CA . PHE A 1 125 ? 13.493 -5.950 0.293 1.00 57.94 125 PHE A CA 1
ATOM 1005 C C . PHE A 1 125 ? 12.543 -5.078 -0.518 1.00 57.94 125 PHE A C 1
ATOM 1007 O O . PHE A 1 125 ? 12.455 -3.871 -0.301 1.00 57.94 125 PHE A O 1
ATOM 1014 N N . ASP A 1 126 ? 11.752 -5.734 -1.363 1.00 63.22 126 ASP A N 1
ATOM 1015 C CA . ASP A 1 126 ? 10.454 -5.218 -1.760 1.00 63.22 126 ASP A CA 1
ATOM 1016 C C . ASP A 1 126 ? 9.655 -4.935 -0.475 1.00 63.22 126 ASP A C 1
ATOM 1018 O O . ASP A 1 126 ? 9.320 -5.874 0.259 1.00 63.22 126 ASP A O 1
ATOM 1022 N N . PRO A 1 127 ? 9.353 -3.669 -0.143 1.00 70.06 127 PRO A N 1
ATOM 1023 C CA . PRO A 1 127 ? 8.563 -3.331 1.042 1.00 70.06 127 PRO A CA 1
ATOM 1024 C C . PRO A 1 127 ? 7.163 -3.941 0.995 1.00 70.06 127 PRO A C 1
ATOM 1026 O O . PRO A 1 127 ? 6.477 -3.995 2.018 1.00 70.06 127 PRO A O 1
ATOM 1029 N N . MET A 1 128 ? 6.729 -4.442 -0.165 1.00 83.62 128 MET A N 1
ATOM 1030 C CA . MET A 1 128 ? 5.447 -5.095 -0.297 1.00 83.62 128 MET A CA 1
ATOM 1031 C C . MET A 1 128 ? 5.438 -6.213 -1.345 1.00 83.62 128 MET A C 1
ATOM 1033 O O . MET A 1 128 ? 6.017 -6.104 -2.422 1.00 83.62 128 MET A O 1
ATOM 1037 N N . LEU A 1 129 ? 4.702 -7.282 -1.048 1.00 84.75 129 LEU A N 1
ATOM 1038 C CA . LEU A 1 129 ? 4.378 -8.362 -1.970 1.00 84.75 129 LEU A CA 1
ATOM 1039 C C . LEU A 1 129 ? 2.866 -8.475 -2.112 1.00 84.75 129 LEU A C 1
ATOM 1041 O O . LEU A 1 129 ? 2.150 -8.623 -1.121 1.00 84.75 129 LEU A O 1
ATOM 1045 N N . LEU A 1 130 ? 2.385 -8.449 -3.350 1.00 89.50 130 LEU A N 1
ATOM 1046 C CA . LEU A 1 130 ? 0.983 -8.668 -3.685 1.00 89.50 130 LEU A CA 1
ATOM 1047 C C . LEU A 1 130 ? 0.776 -10.116 -4.121 1.00 89.50 130 LEU A C 1
ATOM 1049 O O . LEU A 1 130 ? 1.561 -10.642 -4.903 1.00 89.50 130 LEU A O 1
ATOM 1053 N N . TYR A 1 131 ? -0.312 -10.731 -3.669 1.00 88.62 131 TYR A N 1
ATOM 1054 C CA . TYR A 1 131 ? -0.722 -12.078 -4.069 1.00 88.62 131 TYR A CA 1
ATOM 1055 C C . TYR A 1 131 ? -2.095 -12.013 -4.715 1.00 88.62 131 TYR A C 1
ATOM 1057 O O . TYR A 1 131 ? -2.972 -11.295 -4.231 1.00 88.62 131 TYR A O 1
ATOM 1065 N N . ASP A 1 132 ? -2.326 -12.784 -5.773 1.00 89.69 132 ASP A N 1
ATOM 1066 C CA . ASP A 1 132 ? -3.640 -12.862 -6.422 1.00 89.69 132 ASP A CA 1
ATOM 1067 C C . ASP A 1 132 ? -4.620 -13.825 -5.730 1.00 89.69 132 ASP A C 1
ATOM 1069 O O . ASP A 1 132 ? -5.712 -14.074 -6.242 1.00 89.69 132 ASP A O 1
ATOM 1073 N N . ARG A 1 133 ? -4.266 -14.313 -4.537 1.00 86.94 133 ARG A N 1
ATOM 1074 C CA . ARG A 1 133 ? -5.036 -15.234 -3.695 1.00 86.94 133 ARG A CA 1
ATOM 1075 C C . ARG A 1 133 ? -5.151 -14.700 -2.267 1.00 86.94 133 ARG A C 1
ATOM 1077 O O . ARG A 1 133 ? -4.227 -14.047 -1.803 1.00 86.94 133 ARG A O 1
ATOM 1084 N N . ALA A 1 134 ? -6.256 -15.026 -1.589 1.00 87.88 134 ALA A N 1
ATOM 1085 C CA . ALA A 1 134 ? -6.439 -14.811 -0.152 1.00 87.88 134 ALA A CA 1
ATOM 1086 C C . ALA A 1 134 ? -5.572 -15.779 0.694 1.00 87.88 134 ALA A C 1
ATOM 1088 O O . ALA A 1 134 ? -5.660 -16.999 0.527 1.00 87.88 134 ALA A O 1
ATOM 1089 N N . ILE A 1 135 ? -4.755 -15.245 1.604 1.00 84.50 135 ILE A N 1
ATOM 1090 C CA . ILE A 1 135 ? -3.812 -15.942 2.490 1.00 84.50 135 ILE A CA 1
ATOM 1091 C C . ILE A 1 135 ? -4.093 -15.523 3.945 1.00 84.50 135 ILE A C 1
ATOM 1093 O O . ILE A 1 135 ? -3.929 -14.363 4.303 1.00 84.50 135 ILE A O 1
ATOM 1097 N N . GLU A 1 136 ? -4.504 -16.472 4.792 1.00 79.81 136 GLU A N 1
ATOM 1098 C CA . GLU A 1 136 ? -4.998 -16.200 6.160 1.00 79.81 136 GLU A CA 1
ATOM 1099 C C . GLU A 1 136 ? -3.942 -16.279 7.278 1.00 79.81 136 GLU A C 1
ATOM 1101 O O . GLU A 1 136 ? -4.161 -15.725 8.350 1.00 79.81 136 GLU A O 1
ATOM 1106 N N . ARG A 1 137 ? -2.842 -17.028 7.099 1.00 71.81 137 ARG A N 1
ATOM 1107 C CA . ARG A 1 137 ? -1.896 -17.328 8.197 1.00 71.81 137 ARG A CA 1
ATOM 1108 C C . ARG A 1 137 ? -0.443 -17.135 7.809 1.00 71.81 137 ARG A C 1
ATOM 1110 O O . ARG A 1 137 ? 0.214 -16.235 8.312 1.00 71.81 137 ARG A O 1
ATOM 1117 N N . GLU A 1 138 ? 0.044 -17.974 6.908 1.00 68.69 138 GLU A N 1
ATOM 1118 C CA . GLU A 1 138 ? 1.412 -17.904 6.413 1.00 68.69 138 GLU A CA 1
ATOM 1119 C C . GLU A 1 138 ? 1.390 -17.950 4.889 1.00 68.69 138 GLU A C 1
ATOM 1121 O O . GLU A 1 138 ? 0.568 -18.673 4.307 1.00 68.69 138 GLU A O 1
ATOM 1126 N N . PRO A 1 139 ? 2.273 -17.191 4.221 1.00 63.50 139 PRO A N 1
ATOM 1127 C CA . PRO A 1 139 ? 2.525 -17.395 2.807 1.00 63.50 139 PRO A CA 1
ATOM 1128 C C . PRO A 1 139 ? 2.964 -18.850 2.589 1.00 63.50 139 PRO A C 1
ATOM 1130 O O . PRO A 1 139 ? 3.661 -19.401 3.444 1.00 63.50 139 PRO A O 1
ATOM 1133 N N . PRO A 1 140 ? 2.570 -19.494 1.481 1.00 56.66 140 PRO A N 1
ATOM 1134 C CA . PRO A 1 140 ? 2.972 -20.868 1.203 1.00 56.66 140 PRO A CA 1
ATOM 1135 C C . PRO A 1 140 ? 4.501 -21.018 1.310 1.00 56.66 140 PRO A C 1
ATOM 1137 O O . PRO A 1 140 ? 5.257 -20.275 0.690 1.00 56.66 140 PRO A O 1
ATOM 1140 N N . THR A 1 141 ? 4.950 -21.967 2.134 1.00 49.91 141 THR A N 1
ATOM 1141 C CA . THR A 1 141 ? 6.354 -22.140 2.561 1.00 49.91 141 THR A CA 1
ATOM 1142 C C . THR A 1 141 ? 7.264 -22.758 1.495 1.00 49.91 141 THR A C 1
ATOM 1144 O O . THR A 1 141 ? 8.476 -22.837 1.679 1.00 49.91 141 THR A O 1
ATOM 1147 N N . THR A 1 142 ? 6.708 -23.177 0.358 1.00 41.38 142 THR A N 1
ATOM 1148 C CA . THR A 1 142 ? 7.423 -23.873 -0.718 1.00 41.38 142 THR A CA 1
ATOM 1149 C C . THR A 1 142 ? 7.344 -23.096 -2.030 1.00 41.38 142 THR A C 1
ATOM 1151 O O . THR A 1 142 ? 6.554 -23.423 -2.904 1.00 41.38 142 THR A O 1
ATOM 1154 N N . SER A 1 143 ? 8.223 -22.099 -2.193 1.00 38.75 143 SER A N 1
ATOM 1155 C CA . SER A 1 143 ? 8.556 -21.493 -3.498 1.00 38.75 143 SER A CA 1
ATOM 1156 C C . SER A 1 143 ? 7.362 -20.870 -4.275 1.00 38.75 143 SER A C 1
ATOM 1158 O O . SER A 1 143 ? 6.217 -20.906 -3.825 1.00 38.75 143 SER A O 1
ATOM 1160 N N . PRO A 1 144 ? 7.570 -20.298 -5.474 1.00 45.31 144 PRO A N 1
ATOM 1161 C CA . PRO A 1 144 ? 6.515 -19.897 -6.419 1.00 45.31 144 PRO A CA 1
ATOM 1162 C C . PRO A 1 144 ? 5.617 -21.047 -6.942 1.00 45.31 144 PRO A C 1
ATOM 1164 O O . PRO A 1 144 ? 5.019 -20.917 -8.007 1.00 45.31 144 PRO A O 1
ATOM 1167 N N . GLN A 1 145 ? 5.535 -22.190 -6.252 1.00 41.66 145 GLN A N 1
ATOM 1168 C CA . GLN A 1 145 ? 5.130 -23.480 -6.826 1.00 41.66 145 GLN A CA 1
ATOM 1169 C C . GLN A 1 145 ? 3.771 -24.016 -6.342 1.00 41.66 145 GLN A C 1
ATOM 1171 O O . GLN A 1 145 ? 3.468 -25.192 -6.539 1.00 41.66 145 GLN A O 1
ATOM 1176 N N . ASP A 1 146 ? 2.875 -23.168 -5.830 1.00 49.66 146 ASP A N 1
ATOM 1177 C CA . ASP A 1 146 ? 1.494 -23.339 -6.290 1.00 49.66 146 ASP A CA 1
ATOM 1178 C C . ASP A 1 146 ? 1.398 -22.542 -7.594 1.00 49.66 146 ASP A C 1
ATOM 1180 O O . ASP A 1 146 ? 1.171 -21.334 -7.522 1.00 49.66 146 ASP A O 1
ATOM 1184 N N . PRO A 1 147 ? 1.571 -23.155 -8.785 1.00 48.72 147 PRO A N 1
ATOM 1185 C CA . PRO A 1 147 ? 1.524 -22.441 -10.069 1.00 48.72 147 PRO A CA 1
ATOM 1186 C C . PRO A 1 147 ? 0.197 -21.694 -10.296 1.00 48.72 147 PRO A C 1
ATOM 1188 O O . PRO A 1 147 ? 0.046 -20.953 -11.264 1.00 48.72 147 PRO A O 1
ATOM 1191 N N . ARG A 1 148 ? -0.783 -21.893 -9.408 1.00 56.06 148 ARG A N 1
ATOM 1192 C CA . ARG A 1 148 ? -2.070 -21.204 -9.370 1.00 56.06 148 ARG A CA 1
ATOM 1193 C C . ARG A 1 148 ? -2.051 -19.864 -8.630 1.00 56.06 148 ARG A C 1
ATOM 1195 O O . ARG A 1 148 ? -3.019 -19.128 -8.778 1.00 56.06 148 ARG A O 1
ATOM 1202 N N . THR A 1 149 ? -1.028 -19.558 -7.827 1.00 68.38 149 THR A N 1
ATOM 1203 C CA . THR A 1 149 ? -0.952 -18.298 -7.067 1.00 68.38 149 THR A CA 1
ATOM 1204 C C . THR A 1 149 ? 0.091 -17.385 -7.698 1.00 68.38 149 THR A C 1
ATOM 1206 O O . THR A 1 149 ? 1.291 -17.546 -7.477 1.00 68.38 149 THR A O 1
ATOM 1209 N N . ALA A 1 150 ? -0.361 -16.415 -8.490 1.00 77.38 150 ALA A N 1
ATOM 1210 C CA . ALA A 1 150 ? 0.529 -15.383 -8.993 1.00 77.38 150 ALA A CA 1
ATOM 1211 C C . ALA A 1 150 ? 0.862 -14.396 -7.867 1.00 77.38 150 ALA A C 1
ATOM 1213 O O . ALA A 1 150 ? 0.047 -14.118 -6.981 1.00 77.38 150 ALA A O 1
ATOM 1214 N N . TRP A 1 151 ? 2.059 -13.823 -7.926 1.00 78.50 151 TRP A N 1
ATOM 1215 C CA . TRP A 1 151 ? 2.510 -12.798 -6.992 1.00 78.50 151 TRP A CA 1
ATOM 1216 C C . TRP A 1 151 ? 3.302 -11.702 -7.720 1.00 78.50 151 TRP A C 1
ATOM 1218 O O . TRP A 1 151 ? 3.827 -11.916 -8.817 1.00 78.50 151 TRP A O 1
ATOM 1228 N N . LEU A 1 152 ? 3.343 -10.508 -7.127 1.00 80.56 152 LEU A N 1
ATOM 1229 C CA . LEU A 1 152 ? 4.100 -9.364 -7.627 1.00 80.56 152 LEU A CA 1
ATOM 1230 C C . LEU A 1 152 ? 4.891 -8.723 -6.482 1.00 80.56 152 LEU A C 1
ATOM 1232 O O . LEU A 1 152 ? 4.274 -8.220 -5.539 1.00 80.56 152 LEU A O 1
ATOM 1236 N N . PRO A 1 153 ? 6.230 -8.692 -6.580 1.00 76.06 153 PRO A N 1
ATOM 1237 C CA . PRO A 1 153 ? 7.045 -7.874 -5.703 1.00 76.06 153 PRO A CA 1
ATOM 1238 C C . PRO A 1 153 ? 6.900 -6.401 -6.093 1.00 76.06 153 PRO A C 1
ATOM 1240 O O . PRO A 1 153 ? 6.935 -6.067 -7.285 1.00 76.06 153 PRO A O 1
ATOM 1243 N N . ILE A 1 154 ? 6.741 -5.535 -5.095 1.00 79.75 154 ILE A N 1
ATOM 1244 C CA . ILE A 1 154 ? 6.696 -4.082 -5.245 1.00 79.75 154 ILE A CA 1
ATOM 1245 C C . ILE A 1 154 ? 7.893 -3.475 -4.497 1.00 79.75 154 ILE A C 1
ATOM 1247 O O . ILE A 1 154 ? 7.838 -3.345 -3.272 1.00 79.75 154 ILE A O 1
ATOM 1251 N N . PRO A 1 155 ? 8.933 -3.043 -5.229 1.00 75.00 155 PRO A N 1
ATOM 1252 C CA . PRO A 1 155 ? 10.024 -2.237 -4.689 1.00 75.00 155 PRO A CA 1
ATOM 1253 C C . PRO A 1 155 ? 9.566 -0.900 -4.090 1.00 75.00 155 PRO A C 1
ATOM 1255 O O . PRO A 1 155 ? 8.541 -0.341 -4.502 1.00 75.00 155 PRO A O 1
ATOM 1258 N N . SER A 1 156 ? 10.376 -0.321 -3.195 1.00 76.12 156 SER A N 1
ATOM 1259 C CA . SER A 1 156 ? 10.117 1.014 -2.642 1.00 76.12 156 SER A CA 1
ATOM 1260 C C . SER A 1 156 ? 10.002 2.060 -3.752 1.00 76.12 156 SER A C 1
ATOM 1262 O O . SER A 1 156 ? 10.800 2.106 -4.691 1.00 76.12 156 SER A O 1
ATOM 1264 N N . GLY A 1 157 ? 8.991 2.917 -3.649 1.00 78.50 157 GLY A N 1
ATOM 1265 C CA . GLY A 1 157 ? 8.702 3.960 -4.619 1.00 78.50 157 GLY A CA 1
ATOM 1266 C C . GLY A 1 157 ? 7.220 4.114 -4.942 1.00 78.50 157 GLY A C 1
ATOM 1267 O O . GLY A 1 157 ? 6.331 3.601 -4.264 1.00 78.50 157 GLY A O 1
ATOM 1268 N N . PHE A 1 158 ? 6.966 4.870 -6.007 1.00 84.62 158 PHE A N 1
ATOM 1269 C CA . PHE A 1 158 ? 5.631 5.234 -6.470 1.00 84.62 158 PHE A CA 1
ATOM 1270 C C . PHE A 1 158 ? 5.275 4.425 -7.716 1.00 84.62 158 PHE A C 1
ATOM 1272 O O . PHE A 1 158 ? 5.908 4.574 -8.762 1.00 84.62 158 PHE A O 1
ATOM 1279 N N . TRP A 1 159 ? 4.213 3.631 -7.618 1.00 88.50 159 TRP A N 1
ATOM 1280 C CA . TRP A 1 159 ? 3.706 2.746 -8.664 1.00 88.50 159 TRP A CA 1
ATOM 1281 C C . TRP A 1 159 ? 2.310 3.207 -9.093 1.00 88.50 159 TRP A C 1
ATOM 1283 O O . TRP A 1 159 ? 1.306 2.700 -8.595 1.00 88.50 159 TRP A O 1
ATOM 1293 N N . PRO A 1 160 ? 2.205 4.203 -9.991 1.00 88.69 160 PRO A N 1
ATOM 1294 C CA . PRO A 1 160 ? 0.937 4.847 -10.327 1.00 88.69 160 PRO A CA 1
ATOM 1295 C C . PRO A 1 160 ? 0.015 3.980 -11.196 1.00 88.69 160 PRO A C 1
ATOM 1297 O O . PRO A 1 160 ? -1.152 4.327 -11.345 1.00 88.69 160 PRO A O 1
ATOM 1300 N N . ASP A 1 161 ? 0.496 2.890 -11.790 1.00 90.25 161 ASP A N 1
ATOM 1301 C CA . ASP A 1 161 ? -0.327 1.972 -12.582 1.00 90.25 161 ASP A CA 1
ATOM 1302 C C . ASP A 1 161 ? 0.279 0.565 -12.545 1.00 90.25 161 ASP A C 1
ATOM 1304 O O . ASP A 1 161 ? 1.277 0.288 -13.212 1.00 90.25 161 ASP A O 1
ATOM 1308 N N . LEU A 1 162 ? -0.336 -0.342 -11.781 1.00 89.50 162 LEU A N 1
ATOM 1309 C CA . LEU A 1 162 ? 0.079 -1.750 -11.749 1.00 89.50 162 LEU A CA 1
ATOM 1310 C C . LEU A 1 162 ? -0.198 -2.469 -13.081 1.00 89.50 162 LEU A C 1
ATOM 1312 O O . LEU A 1 162 ? 0.337 -3.546 -13.346 1.00 89.50 162 LEU A O 1
ATOM 1316 N N . GLY A 1 163 ? -0.995 -1.870 -13.966 1.00 87.62 163 GLY A N 1
ATOM 1317 C CA . GLY A 1 163 ? -1.266 -2.369 -15.310 1.00 87.62 163 GLY A CA 1
ATOM 1318 C C . GLY A 1 163 ? -0.032 -2.393 -16.200 1.00 87.62 163 GLY A C 1
ATOM 1319 O O . GLY A 1 163 ? 0.015 -3.201 -17.121 1.00 87.62 163 GLY A O 1
ATOM 1320 N N . TRP A 1 164 ? 0.991 -1.589 -15.899 1.00 83.50 164 TRP A N 1
ATOM 1321 C CA . TRP A 1 164 ? 2.273 -1.632 -16.608 1.00 83.50 164 TRP A CA 1
ATOM 1322 C C . TRP A 1 164 ? 2.978 -2.984 -16.499 1.00 83.50 164 TRP A C 1
ATOM 1324 O O . TRP A 1 164 ? 3.735 -3.357 -17.388 1.00 83.50 164 TRP A O 1
ATOM 1334 N N . VAL A 1 165 ? 2.686 -3.734 -15.437 1.00 79.56 165 VAL A N 1
ATOM 1335 C CA . VAL A 1 165 ? 3.186 -5.097 -15.227 1.00 79.56 165 VAL A CA 1
ATOM 1336 C C . VAL A 1 165 ? 2.059 -6.137 -15.268 1.00 79.56 165 VAL A C 1
ATOM 1338 O O . VAL A 1 165 ? 2.266 -7.280 -14.878 1.00 79.56 165 VAL A O 1
ATOM 1341 N N . GLY A 1 166 ? 0.862 -5.768 -15.745 1.00 83.81 166 GLY A N 1
ATOM 1342 C CA . GLY A 1 166 ? -0.280 -6.683 -15.884 1.00 83.81 166 GLY A CA 1
ATOM 1343 C C . GLY A 1 166 ? -0.962 -7.078 -14.565 1.00 83.81 166 GLY A C 1
ATOM 1344 O O . GLY A 1 166 ? -1.504 -8.180 -14.466 1.00 83.81 166 GLY A O 1
ATOM 1345 N N . TRP A 1 167 ? -0.926 -6.204 -13.552 1.00 89.12 167 TRP A N 1
ATOM 1346 C CA . TRP A 1 167 ? -1.358 -6.512 -12.178 1.00 89.12 167 TRP A CA 1
ATOM 1347 C C . TRP A 1 167 ? -2.498 -5.662 -11.608 1.00 89.12 167 TRP A C 1
ATOM 1349 O O . TRP A 1 167 ? -2.827 -5.808 -10.429 1.00 89.12 167 TRP A O 1
ATOM 1359 N N . ASN A 1 168 ? -3.137 -4.815 -12.420 1.00 90.69 168 ASN A N 1
ATOM 1360 C CA . ASN A 1 168 ? -4.320 -4.073 -11.969 1.00 90.69 168 ASN A CA 1
ATOM 1361 C C . ASN A 1 168 ? -5.410 -5.023 -11.478 1.00 90.69 168 ASN A C 1
ATOM 1363 O O . ASN A 1 168 ? -5.730 -6.001 -12.151 1.00 90.69 168 ASN A O 1
ATOM 1367 N N . ASP A 1 169 ? -5.978 -4.697 -10.320 1.00 92.31 169 ASP A N 1
ATOM 1368 C CA . ASP A 1 169 ? -7.177 -5.330 -9.775 1.00 92.31 169 ASP A CA 1
ATOM 1369 C C . ASP A 1 169 ? -7.026 -6.849 -9.564 1.00 92.31 169 ASP A C 1
ATOM 1371 O O . ASP A 1 169 ? -8.002 -7.597 -9.524 1.00 92.31 169 ASP A O 1
ATOM 1375 N N . ARG A 1 170 ? -5.786 -7.329 -9.396 1.00 91.31 170 ARG A N 1
ATOM 1376 C CA . ARG A 1 170 ? -5.493 -8.752 -9.148 1.00 91.31 170 ARG A CA 1
ATOM 1377 C C . ARG A 1 170 ? -5.278 -9.081 -7.682 1.00 91.31 170 ARG A C 1
ATOM 1379 O O . ARG A 1 170 ? -5.630 -10.179 -7.257 1.00 91.31 170 ARG A O 1
ATOM 1386 N N . ALA A 1 171 ? -4.699 -8.154 -6.922 1.00 91.56 171 ALA A N 1
ATOM 1387 C CA . ALA A 1 171 ? -4.286 -8.418 -5.551 1.00 91.56 171 ALA A CA 1
ATOM 1388 C C . ALA A 1 171 ? -5.483 -8.793 -4.656 1.00 91.56 171 ALA A C 1
ATOM 1390 O O . ALA A 1 171 ? -6.507 -8.107 -4.629 1.00 91.56 171 ALA A O 1
ATOM 1391 N N . GLN A 1 172 ? -5.331 -9.880 -3.906 1.00 93.50 172 GLN A N 1
ATOM 1392 C CA . GLN A 1 172 ? -6.274 -10.367 -2.897 1.00 93.50 172 GLN A CA 1
ATOM 1393 C C . GLN A 1 172 ? -5.640 -10.436 -1.505 1.00 93.50 172 GLN A C 1
ATOM 1395 O O . GLN A 1 172 ? -6.353 -10.257 -0.519 1.00 93.50 172 GLN A O 1
ATOM 1400 N N . SER A 1 173 ? -4.319 -10.600 -1.422 1.00 92.19 173 SER A N 1
ATOM 1401 C CA . SER A 1 173 ? -3.555 -10.460 -0.181 1.00 92.19 173 SER A CA 1
ATOM 1402 C C . SER A 1 173 ? -2.306 -9.635 -0.394 1.00 92.19 173 SER A C 1
ATOM 1404 O O . SER A 1 173 ? -1.814 -9.480 -1.515 1.00 92.19 173 SER A O 1
ATOM 1406 N N . VAL A 1 174 ? -1.783 -9.132 0.714 1.00 91.94 174 VAL A N 1
ATOM 1407 C CA . VAL A 1 174 ? -0.562 -8.347 0.750 1.00 91.94 174 VAL A CA 1
ATOM 1408 C C . VAL A 1 174 ? 0.305 -8.786 1.921 1.00 91.94 174 VAL A C 1
ATOM 1410 O O . VAL A 1 174 ? -0.191 -8.946 3.036 1.00 91.94 174 VAL A O 1
ATOM 1413 N N . ARG A 1 175 ? 1.601 -8.961 1.663 1.00 88.12 175 ARG A N 1
ATOM 1414 C CA . ARG A 1 175 ? 2.635 -8.970 2.699 1.00 88.12 175 ARG A CA 1
ATOM 1415 C C . ARG A 1 175 ? 3.360 -7.636 2.642 1.00 88.12 175 ARG A C 1
ATOM 1417 O O . ARG A 1 175 ? 3.716 -7.212 1.550 1.00 88.12 175 ARG A O 1
ATOM 1424 N N . PHE A 1 176 ? 3.553 -6.967 3.767 1.00 86.50 176 PHE A N 1
ATOM 1425 C CA . PHE A 1 176 ? 4.131 -5.625 3.788 1.00 86.50 176 PHE A CA 1
ATOM 1426 C C . PHE A 1 176 ? 5.100 -5.421 4.951 1.00 86.50 176 PHE A C 1
ATOM 1428 O O . PHE A 1 176 ? 4.994 -6.039 6.013 1.00 86.50 176 PHE A O 1
ATOM 1435 N N . PHE A 1 177 ? 6.048 -4.521 4.726 1.00 83.12 177 PHE A N 1
ATOM 1436 C CA . PHE A 1 177 ? 7.063 -4.079 5.666 1.00 83.12 177 PHE A CA 1
ATOM 1437 C C . PHE A 1 177 ? 7.106 -2.552 5.639 1.00 83.12 177 PHE A C 1
ATOM 1439 O O . PHE A 1 177 ? 7.120 -1.964 4.566 1.00 83.12 177 PHE A O 1
ATOM 1446 N N . GLY A 1 178 ? 7.128 -1.911 6.803 1.00 85.19 178 GLY A N 1
ATOM 1447 C CA . GLY A 1 178 ? 7.107 -0.457 6.905 1.00 85.19 178 GLY A CA 1
ATOM 1448 C C . GLY A 1 178 ? 5.726 0.137 6.625 1.00 85.19 178 GLY A C 1
ATOM 1449 O O . GLY A 1 178 ? 4.701 -0.420 7.028 1.00 85.19 178 GLY A O 1
ATOM 1450 N N . MET A 1 179 ? 5.720 1.293 5.960 1.00 90.62 179 MET A N 1
ATOM 1451 C CA . MET A 1 179 ? 4.516 2.047 5.612 1.00 90.62 179 MET A CA 1
ATOM 1452 C C . MET A 1 179 ? 4.219 1.867 4.125 1.00 90.62 179 MET A C 1
ATOM 1454 O O . MET A 1 179 ? 4.998 2.287 3.281 1.00 90.62 179 MET A O 1
ATOM 1458 N N . ASN A 1 180 ? 3.074 1.296 3.777 1.00 94.12 180 ASN A N 1
ATOM 1459 C CA . ASN A 1 180 ? 2.692 1.087 2.382 1.00 94.12 180 ASN A CA 1
ATOM 1460 C C . ASN A 1 180 ? 1.273 1.587 2.137 1.00 94.12 180 ASN A C 1
ATOM 1462 O O . ASN A 1 180 ? 0.462 1.679 3.056 1.00 94.12 180 ASN A O 1
ATOM 1466 N N . ILE A 1 181 ? 0.971 1.930 0.892 1.00 96.12 181 ILE A N 1
ATOM 1467 C CA . ILE A 1 181 ? -0.316 2.486 0.491 1.00 96.12 181 ILE A CA 1
ATOM 1468 C C . ILE A 1 181 ? -0.795 1.738 -0.743 1.00 96.12 181 ILE A C 1
ATOM 1470 O O . ILE A 1 181 ? -0.102 1.697 -1.758 1.00 96.12 181 ILE A O 1
ATOM 1474 N N . LEU A 1 182 ? -2.001 1.187 -0.670 1.00 96.81 182 LEU A N 1
ATOM 1475 C CA . LEU A 1 182 ? -2.731 0.647 -1.811 1.00 96.81 182 LEU A CA 1
ATOM 1476 C C . LEU A 1 182 ? -3.827 1.634 -2.209 1.00 96.81 182 LEU A C 1
ATOM 1478 O O . LEU A 1 182 ? -4.564 2.126 -1.354 1.00 96.81 182 LEU A O 1
ATOM 1482 N N . CYS A 1 183 ? -3.972 1.903 -3.503 1.00 96.62 183 CYS A N 1
ATOM 1483 C CA . CYS A 1 183 ? -4.994 2.807 -4.019 1.00 96.62 183 CYS A CA 1
ATOM 1484 C C . CYS A 1 183 ? -5.888 2.112 -5.047 1.00 96.62 183 CYS A C 1
ATOM 1486 O O . CYS A 1 183 ? -5.427 1.331 -5.887 1.00 96.62 183 CYS A O 1
ATOM 1488 N N . GLN A 1 184 ? -7.179 2.443 -4.992 1.00 95.31 184 GLN A N 1
ATOM 1489 C CA . GLN A 1 184 ? -8.209 1.824 -5.824 1.00 95.31 184 GLN A CA 1
ATOM 1490 C C . GLN A 1 184 ? -8.063 2.158 -7.315 1.00 95.31 184 GLN A C 1
ATOM 1492 O O . GLN A 1 184 ? -8.418 1.380 -8.193 1.00 95.31 184 GLN A O 1
ATOM 1497 N N . HIS A 1 185 ? -7.586 3.356 -7.634 1.00 94.69 185 HIS A N 1
ATOM 1498 C CA . HIS A 1 185 ? -7.428 3.795 -9.015 1.00 94.69 185 HIS A CA 1
ATOM 1499 C C . HIS A 1 185 ? -5.973 4.106 -9.322 1.00 94.69 185 HIS A C 1
ATOM 1501 O O . HIS A 1 185 ? -5.157 4.337 -8.428 1.00 94.69 185 HIS A O 1
ATOM 1507 N N . LYS A 1 186 ? -5.656 4.146 -10.616 1.00 92.75 186 LYS A N 1
ATOM 1508 C CA . LYS A 1 186 ? -4.361 4.616 -11.111 1.00 92.75 186 LYS A CA 1
ATOM 1509 C C . LYS A 1 186 ? -4.074 6.032 -10.610 1.00 92.75 186 LYS A C 1
ATOM 1511 O O . LYS A 1 186 ? -4.995 6.810 -10.356 1.00 92.75 186 LYS A O 1
ATOM 1516 N N . TRP A 1 187 ? -2.795 6.375 -10.532 1.00 91.75 187 TRP A N 1
ATOM 1517 C CA . TRP A 1 187 ? -2.305 7.676 -10.081 1.00 91.75 187 TRP A CA 1
ATOM 1518 C C . TRP A 1 187 ? -2.810 8.052 -8.686 1.00 91.75 187 TRP A C 1
ATOM 1520 O O . TRP A 1 187 ? -3.166 9.206 -8.454 1.00 91.75 187 TRP A O 1
ATOM 1530 N N . PHE A 1 188 ? -2.832 7.075 -7.772 1.00 93.00 188 PHE A N 1
ATOM 1531 C CA . PHE A 1 188 ? -3.173 7.261 -6.358 1.00 93.00 188 PHE A CA 1
ATOM 1532 C C . PHE A 1 188 ? -4.584 7.839 -6.160 1.00 93.00 188 PHE A C 1
ATOM 1534 O O . PHE A 1 188 ? -4.831 8.689 -5.307 1.00 93.00 188 PHE A O 1
ATOM 1541 N N . GLY A 1 189 ? -5.522 7.421 -7.013 1.00 92.00 189 GLY A N 1
ATOM 1542 C CA . GLY A 1 189 ? -6.910 7.876 -6.990 1.00 92.00 189 GLY A CA 1
ATOM 1543 C C . GLY A 1 189 ? -7.844 6.943 -6.217 1.00 92.00 189 GLY A C 1
ATOM 1544 O O . GLY A 1 189 ? -7.524 5.784 -5.953 1.00 92.00 189 GLY A O 1
ATOM 1545 N N . GLY A 1 190 ? -9.046 7.443 -5.929 1.00 93.44 190 GLY A N 1
ATOM 1546 C CA . GLY A 1 190 ? -10.112 6.671 -5.289 1.00 93.44 190 GLY A CA 1
ATOM 1547 C C . GLY A 1 190 ? -9.875 6.460 -3.797 1.00 93.44 190 GLY A C 1
ATOM 1548 O O . GLY A 1 190 ? -9.479 7.390 -3.088 1.00 93.44 190 GLY A O 1
ATOM 1549 N N . ARG A 1 191 ? -10.159 5.240 -3.338 1.00 94.69 191 ARG A N 1
ATOM 1550 C CA . ARG A 1 191 ? -9.956 4.781 -1.963 1.00 94.69 191 ARG A CA 1
ATOM 1551 C C . ARG A 1 191 ? -8.489 4.471 -1.668 1.00 94.69 191 ARG A C 1
ATOM 1553 O O . ARG A 1 191 ? -7.770 4.036 -2.567 1.00 94.69 191 ARG A O 1
ATOM 1560 N N . TRP A 1 192 ? -8.062 4.669 -0.420 1.00 97.19 192 TRP A N 1
ATOM 1561 C CA . TRP A 1 192 ? -6.694 4.436 0.055 1.00 97.19 192 TRP A CA 1
ATOM 1562 C C . TRP A 1 192 ? -6.686 3.448 1.226 1.00 97.19 192 TRP A C 1
ATOM 1564 O O . TRP A 1 192 ? -7.430 3.628 2.187 1.00 97.19 192 TRP A O 1
ATOM 1574 N N . ALA A 1 193 ? -5.829 2.434 1.158 1.00 96.88 193 ALA A N 1
ATOM 1575 C CA . ALA A 1 193 ? -5.515 1.535 2.260 1.00 96.88 193 ALA A CA 1
ATOM 1576 C C . ALA A 1 193 ? -4.064 1.762 2.687 1.00 96.88 193 ALA A C 1
ATOM 1578 O O . ALA A 1 193 ? -3.141 1.425 1.947 1.00 96.88 193 ALA A O 1
ATOM 1579 N N . TRP A 1 194 ? -3.875 2.341 3.868 1.00 97.12 194 TRP A N 1
ATOM 1580 C CA . TRP A 1 194 ? -2.569 2.530 4.486 1.00 97.12 194 TRP A CA 1
ATOM 1581 C C . TRP A 1 194 ? -2.238 1.338 5.383 1.00 97.12 194 TRP A C 1
ATOM 1583 O O . TRP A 1 194 ? -3.048 0.935 6.218 1.00 97.12 194 TRP A O 1
ATOM 1593 N N . LEU A 1 195 ? -1.044 0.785 5.216 1.00 95.94 195 LEU A N 1
ATOM 1594 C CA . LEU A 1 195 ? -0.572 -0.427 5.874 1.00 95.94 195 LEU A CA 1
ATOM 1595 C C . LEU A 1 195 ? 0.693 -0.097 6.666 1.00 95.94 195 LEU A C 1
ATOM 1597 O O . LEU A 1 195 ? 1.642 0.430 6.089 1.00 95.94 195 LEU A O 1
ATOM 1601 N N . PHE A 1 196 ? 0.709 -0.408 7.961 1.00 92.94 196 PHE A N 1
ATOM 1602 C CA . PHE A 1 196 ? 1.820 -0.097 8.866 1.00 92.94 196 PHE A CA 1
ATOM 1603 C C . PHE A 1 196 ? 2.253 -1.334 9.642 1.00 92.94 196 PHE A C 1
ATOM 1605 O O . PHE A 1 196 ? 1.512 -1.832 10.489 1.00 92.94 196 PHE A O 1
ATOM 1612 N N . GLY A 1 197 ? 3.444 -1.858 9.384 1.00 85.44 197 GLY A N 1
ATOM 1613 C CA . GLY A 1 197 ? 3.888 -3.020 10.139 1.00 85.44 197 GLY A CA 1
ATOM 1614 C C . GLY A 1 197 ? 5.204 -3.609 9.695 1.00 85.44 197 GLY A C 1
ATOM 1615 O O . GLY A 1 197 ? 5.674 -3.397 8.583 1.00 85.44 197 GLY A O 1
ATOM 1616 N N . PHE A 1 198 ? 5.772 -4.429 10.566 1.00 80.75 198 PHE A N 1
ATOM 1617 C CA . PHE A 1 198 ? 6.911 -5.262 10.243 1.00 80.75 198 PHE A CA 1
ATOM 1618 C C . PHE A 1 198 ? 6.418 -6.663 9.895 1.00 80.75 198 PHE A C 1
ATOM 1620 O O . PHE A 1 198 ? 5.948 -7.380 10.774 1.00 80.75 198 PHE A O 1
ATOM 1627 N N . ASN A 1 199 ? 6.541 -7.061 8.625 1.00 78.00 199 ASN A N 1
ATOM 1628 C CA . ASN A 1 199 ? 6.147 -8.390 8.156 1.00 78.00 199 ASN A CA 1
ATOM 1629 C C . ASN A 1 199 ? 4.635 -8.685 8.282 1.00 78.00 199 ASN A C 1
ATOM 1631 O O . ASN A 1 199 ? 4.239 -9.819 8.551 1.00 78.00 199 ASN A O 1
ATOM 1635 N N . GLY A 1 200 ? 3.787 -7.672 8.093 1.00 82.12 200 GLY A N 1
ATOM 1636 C CA . GLY A 1 200 ? 2.336 -7.841 8.147 1.00 82.12 200 GLY A CA 1
ATOM 1637 C C . GLY A 1 200 ? 1.830 -8.662 6.963 1.00 82.12 200 GLY A C 1
ATOM 1638 O O . GLY A 1 200 ? 2.272 -8.448 5.836 1.00 82.12 200 GLY A O 1
ATOM 1639 N N . LEU A 1 201 ? 0.898 -9.586 7.202 1.00 86.56 201 LEU A N 1
ATOM 1640 C CA . LEU A 1 201 ? 0.170 -10.324 6.168 1.00 86.56 201 LEU A CA 1
ATOM 1641 C C . LEU A 1 201 ? -1.323 -10.041 6.327 1.00 86.56 201 LEU A C 1
ATOM 1643 O O . LEU A 1 201 ? -1.870 -10.188 7.417 1.00 86.56 201 LEU A O 1
ATOM 1647 N N . LEU A 1 202 ? -1.978 -9.629 5.243 1.00 90.31 202 LEU A N 1
ATOM 1648 C CA . LEU A 1 202 ? -3.373 -9.210 5.292 1.00 90.31 202 LEU A CA 1
ATOM 1649 C C . LEU A 1 202 ? -4.146 -9.615 4.037 1.00 90.31 202 LEU A C 1
ATOM 1651 O O . LEU A 1 202 ? -3.689 -9.417 2.909 1.00 90.31 202 LEU A O 1
ATOM 1655 N N . ASN A 1 203 ? -5.370 -10.104 4.240 1.00 92.75 203 ASN A N 1
ATOM 1656 C CA . ASN A 1 203 ? -6.356 -10.250 3.177 1.00 92.75 203 ASN A CA 1
ATOM 1657 C C . ASN A 1 203 ? -6.996 -8.910 2.851 1.00 92.75 203 ASN A C 1
ATOM 1659 O O . ASN A 1 203 ? -7.620 -8.273 3.696 1.00 92.75 203 ASN A O 1
ATOM 1663 N N . LEU A 1 204 ? -6.892 -8.498 1.592 1.00 93.25 204 LEU A N 1
ATOM 1664 C CA . LEU A 1 204 ? -7.421 -7.220 1.133 1.00 93.25 204 LEU A CA 1
ATOM 1665 C C . LEU A 1 204 ? -8.947 -7.174 1.182 1.00 93.25 204 LEU A C 1
ATOM 1667 O O . LEU A 1 204 ? -9.510 -6.088 1.258 1.00 93.25 204 LEU A O 1
ATOM 1671 N N . SER A 1 205 ? -9.634 -8.319 1.205 1.00 90.88 205 SER A N 1
ATOM 1672 C CA . SER A 1 205 ? -11.081 -8.379 1.452 1.00 90.88 205 SER A CA 1
ATOM 1673 C C . SER A 1 205 ? -11.458 -7.770 2.804 1.00 90.88 205 SER A C 1
ATOM 1675 O O . SER A 1 205 ? -12.483 -7.101 2.893 1.00 90.88 205 SER A O 1
ATOM 1677 N N . HIS A 1 206 ? -10.598 -7.894 3.822 1.00 90.12 206 HIS A N 1
ATOM 1678 C CA . HIS A 1 206 ? -10.786 -7.252 5.125 1.00 90.12 206 HIS A CA 1
ATOM 1679 C C . HIS A 1 206 ? -10.713 -5.725 5.038 1.00 90.12 206 HIS A C 1
ATOM 1681 O O . HIS A 1 206 ? -11.243 -5.025 5.891 1.00 90.12 206 HIS A O 1
ATOM 1687 N N . LEU A 1 207 ? -10.101 -5.181 3.992 1.00 90.00 207 LEU A N 1
ATOM 1688 C CA . LEU A 1 207 ? -10.084 -3.746 3.725 1.00 90.00 207 LEU A CA 1
ATOM 1689 C C . LEU A 1 207 ? -11.121 -3.349 2.659 1.00 90.00 207 LEU A C 1
ATOM 1691 O O . LEU A 1 207 ? -11.178 -2.199 2.247 1.00 90.00 207 LEU A O 1
ATOM 1695 N N . GLY A 1 208 ? -11.907 -4.285 2.121 1.00 86.31 208 GLY A N 1
ATOM 1696 C CA . GLY A 1 208 ? -12.685 -4.035 0.902 1.00 86.31 208 GLY A CA 1
ATOM 1697 C C . GLY A 1 208 ? -11.821 -3.621 -0.290 1.00 86.31 208 GLY A C 1
ATOM 1698 O O . GLY A 1 208 ? -12.288 -2.873 -1.142 1.00 86.31 208 GLY A O 1
ATOM 1699 N N . PHE A 1 209 ? -10.563 -4.075 -0.319 1.00 87.50 209 PHE A N 1
ATOM 1700 C CA . PHE A 1 209 ? -9.569 -3.839 -1.367 1.00 87.50 209 PHE A CA 1
ATOM 1701 C C . PHE A 1 209 ? -9.306 -5.045 -2.280 1.00 87.50 209 PHE A C 1
ATOM 1703 O O . PHE A 1 209 ? -8.500 -4.957 -3.209 1.00 87.50 209 PHE A O 1
ATOM 1710 N N . ALA A 1 210 ? -9.967 -6.180 -2.046 1.00 84.25 210 ALA A N 1
ATOM 1711 C CA . ALA A 1 210 ? -9.787 -7.360 -2.887 1.00 84.25 210 ALA A CA 1
ATOM 1712 C C . ALA A 1 210 ? -10.160 -7.047 -4.344 1.00 84.25 210 ALA A C 1
ATOM 1714 O O . ALA A 1 210 ? -11.294 -6.666 -4.626 1.00 84.25 210 ALA A O 1
ATOM 1715 N N . ARG A 1 211 ? -9.201 -7.238 -5.258 1.00 85.94 211 ARG A N 1
ATOM 1716 C CA . ARG A 1 211 ? -9.348 -7.000 -6.703 1.00 85.94 211 ARG A CA 1
ATOM 1717 C C . ARG A 1 211 ? -9.785 -5.583 -7.083 1.00 85.94 211 ARG A C 1
ATOM 1719 O O . ARG A 1 211 ? -10.528 -5.401 -8.041 1.00 85.94 211 ARG A O 1
ATOM 1726 N N . ILE A 1 212 ? -9.324 -4.582 -6.339 1.00 89.12 212 ILE A N 1
ATOM 1727 C CA . ILE A 1 212 ? -9.521 -3.174 -6.717 1.00 89.12 212 ILE A CA 1
ATOM 1728 C C . ILE A 1 212 ? -8.229 -2.355 -6.675 1.00 89.12 212 ILE A C 1
ATOM 1730 O O . ILE A 1 212 ? -8.263 -1.152 -6.890 1.00 89.12 212 ILE A O 1
ATOM 1734 N N . THR A 1 213 ? -7.089 -2.962 -6.340 1.00 93.62 213 THR A N 1
ATOM 1735 C CA . THR A 1 213 ? -5.807 -2.253 -6.255 1.00 93.62 213 THR A CA 1
ATOM 1736 C C . THR A 1 213 ? -5.241 -1.988 -7.649 1.00 93.62 213 THR A C 1
ATOM 1738 O O . THR A 1 213 ? -4.848 -2.918 -8.353 1.00 93.62 213 THR A O 1
ATOM 1741 N N . SER A 1 214 ? -5.116 -0.709 -8.005 1.00 94.81 214 SER A N 1
ATOM 1742 C CA . SER A 1 214 ? -4.597 -0.258 -9.305 1.00 94.81 214 SER A CA 1
ATOM 1743 C C . SER A 1 214 ? -3.333 0.608 -9.206 1.00 94.81 214 SER A C 1
ATOM 1745 O O . SER A 1 214 ? -2.628 0.789 -10.200 1.00 94.81 214 SER A O 1
ATOM 1747 N N . SER A 1 215 ? -3.017 1.164 -8.034 1.00 94.44 215 SER A N 1
ATOM 1748 C CA . SER A 1 215 ? -1.731 1.833 -7.795 1.00 94.44 215 SER A CA 1
ATOM 1749 C C . SER A 1 215 ? -1.254 1.674 -6.357 1.00 94.44 215 SER A C 1
ATOM 1751 O O . SER A 1 215 ? -2.031 1.306 -5.476 1.00 94.44 215 SER A O 1
ATOM 1753 N N . VAL A 1 216 ? 0.044 1.885 -6.143 1.00 93.56 216 VAL A N 1
ATOM 1754 C CA . VAL A 1 216 ? 0.734 1.561 -4.893 1.00 93.56 216 VAL A CA 1
ATOM 1755 C C . VAL A 1 216 ? 1.822 2.578 -4.575 1.00 93.56 216 VAL A C 1
ATOM 1757 O O . VAL A 1 216 ? 2.528 3.046 -5.468 1.00 93.56 216 VAL A O 1
ATOM 1760 N N . ILE A 1 217 ? 2.010 2.871 -3.294 1.00 91.25 217 ILE A N 1
ATOM 1761 C CA . ILE A 1 217 ? 3.191 3.570 -2.787 1.00 91.25 217 ILE A CA 1
ATOM 1762 C C . ILE A 1 217 ? 3.828 2.684 -1.729 1.00 91.25 217 ILE A C 1
ATOM 1764 O O . ILE A 1 217 ? 3.146 2.239 -0.810 1.00 91.25 217 ILE A O 1
ATOM 1768 N N . SER A 1 218 ? 5.121 2.430 -1.874 1.00 86.38 218 SER A N 1
ATOM 1769 C CA . SER A 1 218 ? 5.841 1.470 -1.048 1.00 86.38 218 SER A CA 1
ATOM 1770 C C . SER A 1 218 ? 7.055 2.121 -0.395 1.00 86.38 218 SER A C 1
ATOM 1772 O O . SER A 1 218 ? 7.833 2.764 -1.104 1.00 86.38 218 SER A O 1
ATOM 1774 N N . TYR A 1 219 ? 7.209 1.978 0.926 1.00 77.56 219 TYR A N 1
ATOM 1775 C CA . TYR A 1 219 ? 8.351 2.504 1.686 1.00 77.56 219 TYR A CA 1
ATOM 1776 C C . TYR A 1 219 ? 9.116 1.386 2.372 1.00 77.56 219 TYR A C 1
ATOM 1778 O O . TYR A 1 219 ? 8.509 0.694 3.218 1.00 77.56 219 TYR A O 1
#

Foldseek 3Di:
DAFEDEPNDTDDLVVLLQAQEKEADCQLVVDRRYIYGHNDLVVVLVSCCVHPCNVVSVVVVCCLVPPQVVCVPPPVVVVVLLCCQVVLVQVLLVVQCVLVVHDSPDQVSVVCLAPDPDVSRPPSHLQKKFKLDDDDDDDPPDTVPVVPIDMDRHHAAWFQFPVSVPCQLRGQKMFGAAWKWFAQHGSNDTGIYIYGYHGDIDGCVSVVSRRRGTIMHHD

pLDDT: mean 80.28, std 16.29, range [37.47, 97.56]

Radius of gyration: 17.33 Å; chains: 1; bounding box: 47×43×40 Å

Sequence (219 aa):
MPTYLHQGTEIEPTEAMKFQVIVAGSEITGKEDVILVFHTNEEFSKMAAQTRYGDQVQGTLQLIREKVLPERKRAALIQRMHRLALQHKEASFREFAELLDKDPKDEEVIRMAMLDRTPLTPNLFDPMLLYDRAIEREPPTTSPQDPRTAWLPIPSGFWPDLGWVGWNDRAQSVRFFGMNILCQHKWFGGRWAWLFGFNGLLNLSHLGFARITSSVISY

Secondary structure (DSSP, 8-state):
-PEEEETTEEE-HHHHTT-SEEEE-HHHHSSTTEEEEESSHHHHHHHHTTSTTHHHHHHHHHHIIIIIHHHTT-HHHHHHHHHHHHHHHHHHHHHHHHHTTS-TT-HHHHHHHHH---TTS-S---SEEEESS--SSS--SSTT-STT--EEEE-SEEES-GGGGT-TTT-SEEEEEEEEEEEEETTTEEEEEEEEEEEEEEEGGGGT-TTT--EEEE-